Protein 3N6Z (pdb70)

Sequence (334 aa):
DDSSYTRRVPGDGAGGLFEEKGNGTDSKPYINATQIRNRSSVLKSSGGKVYFQLGADIDAGIIDDDWQSLNGSSGDDFPYEIDFDDGDSHVIKNFKCSAGDDYPSFFGVLCGDCRRNVGFVNNASSVVSSSARQGIGIITGYLGLKDKKGGNGNKTGRIVVNCYTTGEEVIGSGAAGGIAGVLANSYDGQESYIKKNCYSNNATTVSSDRAASSGGKAGGIAGRKVGVGGFIEENNCYAYGAVSATKGGVGGILGQIDKSCDIAIKKNSAAWSNLTGVDASSTVGRIVGVSASLGSSYENCYACCESIVLLKVNEKTTIITTASSDESSSATTGTTTFHGVAKSAEELGNNIIVAWNPNLWKKGTNGYPIFQWSE

Solvent-accessible surface area: 12701 Å² total

Nearest PDB structures (foldseek):
  3n6z-assembly1_A  TM=1.003E+00  e=7.803E-61  Bacteroides ovatus ATCC 8483
  7uvk-assembly1_A  TM=6.842E-01  e=1.228E-03  Gemella haemolysans
  7xyc-assembly1_A  TM=2.592E-01  e=8.276E+00  Klebsiella phage Kp7

Radius of gyration: 18.7 Å; Cα contacts (8 Å, |Δi|>4): 1294; chains: 1; bounding box: 54×46×41 Å

Secondary structure (DSSP, 8-state):
--SSS---HHHHHTSSS--SSSSS----HHHHT--TT-----EEEE-SS-B---------TT-STT----EEEEEEEEEEES-EE-SSSS-SSSSEE-EEEEEEEEEEEEEE-SSS-EESSEEEES-SS-SSGGG-EEEES-EEEEEEEESS-EESSEEEE---BTTB--EEEEEEE--EEEE--SSSEEEESSEEEE-SSS-EEEEEEE-S-EEESSEEEESSEEEEPTT--EEEEEEEE-S-EEE-STT-EEESSEEESGGGEEEEEEEEETT--EEETTEEE-----SS-SSS-B--EEE-HHHHHHHHHHH-TTTEE--TTS--EETT--

CATH classification: 2.160.20.110

Structure (mmCIF, N/CA/C/O backbone):
data_3N6Z
#
_entry.id   3N6Z
#
_cell.length_a   75.679
_cell.length_b   75.679
_cell.length_c   132.101
_cell.angle_alpha   90.000
_cell.angle_beta   90.000
_cell.angle_gamma   90.000
#
_symmetry.space_group_name_H-M   'P 43 21 2'
#
loop_
_entity.id
_entity.type
_entity.pdbx_description
1 polymer 'putative immunoglobulin A1 protease'
2 non-polymer 'SULFATE ION'
3 non-polymer GLYCEROL
4 water water
#
loop_
_atom_site.group_PDB
_atom_site.id
_atom_site.type_symbol
_atom_site.label_atom_id
_atom_site.label_alt_id
_atom_site.label_comp_id
_atom_site.label_asym_id
_atom_site.label_entity_id
_atom_site.label_seq_id
_atom_site.pdbx_PDB_ins_code
_atom_site.Cartn_x
_atom_site.Cartn_y
_atom_site.Cartn_z
_atom_site.occupancy
_atom_site.B_iso_or_equiv
_atom_site.auth_seq_id
_atom_site.auth_comp_id
_atom_site.auth_asym_id
_atom_site.auth_atom_id
_atom_site.pdbx_PDB_model_num
ATOM 1 N N . ASP A 1 11 ? 51.030 42.504 42.333 1.00 31.87 29 ASP A N 1
ATOM 2 C CA A ASP A 1 11 ? 50.282 43.723 42.756 0.60 31.62 29 ASP A CA 1
ATOM 3 C CA B ASP A 1 11 ? 50.281 43.753 42.677 0.40 31.14 29 ASP A CA 1
ATOM 4 C C . ASP A 1 11 ? 48.767 43.505 42.549 1.00 31.40 29 ASP A C 1
ATOM 5 O O . ASP A 1 11 ? 48.318 43.009 41.494 1.00 31.81 29 ASP A O 1
ATOM 14 N N . SER A 1 12 ? 47.975 43.838 43.586 1.00 29.50 30 SER A N 1
ATOM 15 C CA A SER A 1 12 ? 46.510 43.602 43.558 0.70 29.76 30 SER A CA 1
ATOM 16 C CA B SER A 1 12 ? 46.514 43.613 43.555 0.30 26.43 30 SER A CA 1
ATOM 17 C C . SER A 1 12 ? 45.809 44.433 42.488 1.00 26.56 30 SER A C 1
ATOM 18 O O . SER A 1 12 ? 46.157 45.599 42.286 1.00 28.84 30 SER A O 1
ATOM 23 N N . TYR A 1 13 ? 44.808 43.837 41.819 1.00 23.17 31 TYR A N 1
ATOM 24 C CA . TYR A 1 13 ? 43.881 44.632 40.998 1.00 21.11 31 TYR A CA 1
ATOM 25 C C . TYR A 1 13 ? 42.727 45.234 41.756 1.00 24.12 31 TYR A C 1
ATOM 26 O O . TYR A 1 13 ? 41.959 45.994 41.164 1.00 24.24 31 TYR A O 1
ATOM 35 N N . THR A 1 14 ? 42.545 44.819 43.021 1.00 26.28 32 THR A N 1
ATOM 36 C CA . THR A 1 14 ? 41.477 45.338 43.898 1.00 26.78 32 THR A CA 1
ATOM 37 C C . THR A 1 14 ? 42.080 46.331 44.929 1.00 29.32 32 THR A C 1
ATOM 38 O O . THR A 1 14 ? 43.329 46.546 44.979 1.00 27.52 32 THR A O 1
ATOM 42 N N . ARG A 1 15 ? 41.196 46.912 45.754 1.00 29.35 33 ARG A N 1
ATOM 43 C CA A ARG A 1 15 ? 41.613 47.864 46.797 0.60 29.01 33 ARG A CA 1
ATOM 44 C CA B ARG A 1 15 ? 41.601 47.866 46.803 0.40 30.44 33 ARG A CA 1
ATOM 45 C C . ARG A 1 15 ? 42.228 47.214 48.046 1.00 30.18 33 ARG A C 1
ATOM 46 O O . ARG A 1 15 ? 42.712 47.926 48.937 1.00 30.79 33 ARG A O 1
ATOM 61 N N . VAL A 1 16 ? 42.219 45.873 48.116 1.00 29.83 34 VAL A N 1
ATOM 62 C CA . VAL A 1 16 ? 42.862 45.126 49.228 1.00 30.36 34 VAL A CA 1
ATOM 63 C C . VAL A 1 16 ? 44.041 44.381 48.627 1.00 30.02 34 VAL A C 1
ATOM 64 O O . VAL A 1 16 ? 43.805 43.614 47.675 1.00 25.15 34 VAL A O 1
ATOM 68 N N . PRO A 1 17 ? 45.290 44.606 49.164 1.00 30.64 35 PRO A N 1
ATOM 69 C CA . PRO A 1 17 ? 45.602 45.455 50.361 1.00 32.16 35 PRO A CA 1
ATOM 70 C C . PRO A 1 17 ? 45.628 46.972 50.058 1.00 34.24 35 PRO A C 1
ATOM 71 O O . PRO A 1 17 ? 46.016 47.370 48.947 1.00 36.52 35 PRO A O 1
ATOM 75 N N . GLY A 1 32 ? 55.242 38.341 52.371 1.00 31.16 50 GLY A N 1
ATOM 76 C CA . GLY A 1 32 ? 54.235 38.680 53.375 1.00 26.59 50 GLY A CA 1
ATOM 77 C C . GLY A 1 32 ? 53.052 37.715 53.321 1.00 23.98 50 GLY A C 1
ATOM 78 O O . GLY A 1 32 ? 52.642 37.246 52.243 1.00 23.39 50 GLY A O 1
ATOM 79 N N . ASP A 1 33 ? 52.506 37.420 54.495 1.00 22.02 51 ASP A N 1
ATOM 80 C CA . ASP A 1 33 ? 51.444 36.408 54.621 1.00 18.57 51 ASP A CA 1
ATOM 81 C C . ASP A 1 33 ? 50.196 36.894 53.857 1.00 17.21 51 ASP A C 1
ATOM 82 O O . ASP A 1 33 ? 49.995 38.095 53.607 1.00 18.58 51 ASP A O 1
ATOM 87 N N . GLY A 1 34 ? 49.348 35.954 53.448 1.00 15.07 52 GLY A N 1
ATOM 88 C CA . GLY A 1 34 ? 48.174 36.293 52.642 1.00 14.58 52 GLY A CA 1
ATOM 89 C C . GLY A 1 34 ? 48.500 36.850 51.252 1.00 14.21 52 GLY A C 1
ATOM 90 O O . GLY A 1 34 ? 47.781 37.715 50.754 1.00 14.33 52 GLY A O 1
ATOM 91 N N . ALA A 1 35 ? 49.597 36.368 50.649 1.00 14.76 53 ALA A N 1
ATOM 92 C CA . ALA A 1 35 ? 50.073 36.863 49.355 1.00 15.11 53 ALA A CA 1
ATOM 93 C C . ALA A 1 35 ? 50.231 38.395 49.423 1.00 15.67 53 ALA A C 1
ATOM 94 O O . ALA A 1 35 ? 49.706 39.138 48.588 1.00 16.46 53 ALA A O 1
ATOM 96 N N . GLY A 1 36 ? 50.927 38.860 50.463 1.00 17.05 54 GLY A N 1
ATOM 97 C CA . GLY A 1 36 ? 51.220 40.276 50.622 1.00 18.21 54 GLY A CA 1
ATOM 98 C C . GLY A 1 36 ? 49.993 41.114 50.907 1.00 17.71 54 GLY A C 1
ATOM 99 O O . GLY A 1 36 ? 49.907 42.255 50.470 1.00 22.32 54 GLY A O 1
ATOM 100 N N . GLY A 1 37 ? 49.009 40.520 51.586 1.00 15.66 55 GLY A N 1
ATOM 101 C CA . GLY A 1 37 ? 47.819 41.242 51.978 1.00 16.29 55 GLY A CA 1
ATOM 102 C C . GLY A 1 37 ? 46.609 41.134 51.072 1.00 13.74 55 GLY A C 1
ATOM 103 O O . GLY A 1 37 ? 45.600 41.793 51.304 1.00 15.59 55 GLY A O 1
ATOM 104 N N . LEU A 1 38 ? 46.719 40.378 49.992 1.00 12.04 56 LEU A N 1
ATOM 105 C CA . LEU A 1 38 ? 45.540 40.082 49.164 1.00 11.75 56 LEU A CA 1
ATOM 106 C C . LEU A 1 38 ? 44.487 39.282 49.927 1.00 11.85 56 LEU A C 1
ATOM 107 O O . LEU A 1 38 ? 43.309 39.357 49.580 1.00 11.29 56 LEU A O 1
ATOM 112 N N . PHE A 1 39 ? 44.920 38.538 50.949 1.00 11.11 57 PHE A N 1
ATOM 113 C CA . PHE A 1 39 ? 44.054 37.721 51.812 1.00 10.77 57 PHE A CA 1
ATOM 114 C C . PHE A 1 39 ? 44.402 38.026 53.266 1.00 9.69 57 PHE A C 1
ATOM 115 O O . PHE A 1 39 ? 45.457 38.611 53.567 1.00 11.99 57 PHE A O 1
ATOM 123 N N . GLU A 1 40 ? 43.541 37.588 54.167 1.00 11.08 58 GLU A N 1
ATOM 124 C CA A GLU A 1 40 ? 43.763 37.810 55.605 0.60 11.96 58 GLU A CA 1
ATOM 125 C CA B GLU A 1 40 ? 43.760 37.815 55.589 0.40 11.36 58 GLU A CA 1
ATOM 126 C C . GLU A 1 40 ? 45.045 37.119 56.060 1.00 11.44 58 GLU A C 1
ATOM 127 O O . GLU A 1 40 ? 45.800 37.667 56.880 1.00 13.42 58 GLU A O 1
ATOM 138 N N . LYS A 1 41 ? 45.278 35.917 55.551 1.00 11.27 59 LYS A N 1
ATOM 139 C CA . LYS A 1 41 ? 46.448 35.110 55.878 1.00 10.76 59 LYS A CA 1
ATOM 140 C C . LYS A 1 41 ? 46.518 33.954 54.877 1.00 9.72 59 LYS A C 1
ATOM 141 O O . LYS A 1 41 ? 45.593 33.765 54.069 1.00 10.03 59 LYS A O 1
ATOM 147 N N . GLY A 1 42 ? 47.583 33.156 54.959 1.00 11.67 60 GLY A N 1
ATOM 148 C CA . GLY A 1 42 ? 47.766 31.960 54.147 1.00 11.18 60 GLY A CA 1
ATOM 149 C C . GLY A 1 42 ? 48.638 32.151 52.928 1.00 10.40 60 GLY A C 1
ATOM 150 O O . GLY A 1 42 ? 49.023 33.271 52.570 1.00 11.65 60 GLY A O 1
ATOM 151 N N . ASN A 1 43 ? 49.023 31.023 52.328 1.00 9.75 61 ASN A N 1
ATOM 152 C CA . ASN A 1 43 ? 49.868 30.987 51.124 1.00 9.09 61 ASN A CA 1
ATOM 153 C C . ASN A 1 43 ? 49.326 30.058 50.049 1.00 8.98 61 ASN A C 1
ATOM 154 O O . ASN A 1 43 ? 50.014 29.753 49.076 1.00 11.27 61 ASN A O 1
ATOM 159 N N . GLY A 1 44 ? 48.060 29.640 50.187 1.00 8.87 62 GLY A N 1
ATOM 160 C CA . GLY A 1 44 ? 47.420 28.791 49.193 1.00 8.71 62 GLY A CA 1
ATOM 161 C C . GLY A 1 44 ? 47.772 27.322 49.250 1.00 9.65 62 GLY A C 1
ATOM 162 O O . GLY A 1 44 ? 47.500 26.598 48.280 1.00 8.68 62 GLY A O 1
ATOM 163 N N . THR A 1 45 ? 48.293 26.861 50.380 1.00 10.80 63 THR A N 1
ATOM 164 C CA . THR A 1 45 ? 48.600 25.452 50.573 1.00 11.27 63 THR A CA 1
ATOM 165 C C . THR A 1 45 ? 47.579 24.780 51.502 1.00 10.09 63 THR A C 1
ATOM 166 O O . THR A 1 45 ? 46.792 25.451 52.171 1.00 10.11 63 THR A O 1
ATOM 170 N N . ASP A 1 46 ? 47.625 23.455 51.587 1.00 11.27 64 ASP A N 1
ATOM 171 C CA . ASP A 1 46 ? 46.705 22.709 52.430 1.00 11.59 64 ASP A CA 1
ATOM 172 C C . ASP A 1 46 ? 46.842 23.170 53.892 1.00 11.06 64 ASP A C 1
ATOM 173 O O . ASP A 1 46 ? 45.834 23.368 54.585 1.00 13.53 64 ASP A O 1
ATOM 178 N N . SER A 1 47 ? 48.066 23.381 54.360 1.00 10.95 65 SER A N 1
ATOM 179 C CA . SER A 1 47 ? 48.251 23.783 55.764 1.00 11.98 65 SER A CA 1
ATOM 180 C C . SER A 1 47 ? 47.975 25.269 55.994 1.00 10.87 65 SER A C 1
ATOM 181 O O . SER A 1 47 ? 47.713 25.659 57.135 1.00 11.90 65 SER A O 1
ATOM 184 N N . LYS A 1 48 ? 48.102 26.104 54.949 1.00 9.04 66 LYS A N 1
ATOM 185 C CA . LYS A 1 48 ? 47.894 27.560 55.056 1.00 8.61 66 LYS A CA 1
ATOM 186 C C . LYS A 1 48 ? 47.006 28.046 53.889 1.00 8.51 66 LYS A C 1
ATOM 187 O O . LYS A 1 48 ? 47.477 28.723 52.979 1.00 9.79 66 LYS A O 1
ATOM 193 N N . PRO A 1 49 ? 45.717 27.669 53.904 1.00 8.66 67 PRO A N 1
ATOM 194 C CA . PRO A 1 49 ? 44.856 28.127 52.796 1.00 9.05 67 PRO A CA 1
ATOM 195 C C . PRO A 1 49 ? 44.729 29.647 52.803 1.00 9.21 67 PRO A C 1
ATOM 196 O O . PRO A 1 49 ? 44.803 30.276 53.853 1.00 9.08 67 PRO A O 1
ATOM 200 N N . TYR A 1 50 ? 44.582 30.244 51.627 1.00 8.48 68 TYR A N 1
ATOM 201 C CA . TYR A 1 50 ? 44.265 31.663 51.562 1.00 8.21 68 TYR A CA 1
ATOM 202 C C . TYR A 1 50 ? 42.895 31.901 52.213 1.00 8.46 68 TYR A C 1
ATOM 203 O O . TYR A 1 50 ? 41.877 31.330 51.802 1.00 9.41 68 TYR A O 1
ATOM 225 N N . ILE A 1 52 ? 39.723 34.111 53.296 1.00 8.41 70 ILE A N 1
ATOM 226 C CA . ILE A 1 52 ? 38.924 35.137 52.648 1.00 7.79 70 ILE A CA 1
ATOM 227 C C . ILE A 1 52 ? 37.895 35.679 53.644 1.00 8.60 70 ILE A C 1
ATOM 228 O O . ILE A 1 52 ? 37.061 34.922 54.162 1.00 9.14 70 ILE A O 1
ATOM 241 N N . ASN A 1 54 ? 36.206 39.005 53.086 1.00 10.22 72 ASN A N 1
ATOM 242 C CA . ASN A 1 54 ? 35.298 39.964 52.460 1.00 10.33 72 ASN A CA 1
ATOM 243 C C . ASN A 1 54 ? 35.321 39.789 50.946 1.00 8.76 72 ASN A C 1
ATOM 244 O O . ASN A 1 54 ? 36.098 38.975 50.430 1.00 9.57 72 ASN A O 1
ATOM 249 N N . ALA A 1 55 ? 34.495 40.532 50.232 1.00 10.30 73 ALA A N 1
ATOM 250 C CA . ALA A 1 55 ? 34.371 40.372 48.780 1.00 10.25 73 ALA A CA 1
ATOM 251 C C . ALA A 1 55 ? 35.557 40.906 48.011 1.00 10.22 73 ALA A C 1
ATOM 252 O O . ALA A 1 55 ? 35.829 40.450 46.900 1.00 11.63 73 ALA A O 1
ATOM 254 N N . THR A 1 56 ? 36.288 41.845 48.581 1.00 10.86 74 THR A N 1
ATOM 255 C CA . THR A 1 56 ? 37.474 42.336 47.889 1.00 11.64 74 THR A CA 1
ATOM 256 C C . THR A 1 56 ? 38.513 41.205 47.852 1.00 9.88 74 THR A C 1
ATOM 257 O O . THR A 1 56 ? 39.149 40.942 46.819 1.00 11.41 74 THR A O 1
ATOM 261 N N . GLN A 1 57 ? 38.646 40.502 48.971 1.00 9.79 75 GLN A N 1
ATOM 262 C CA . GLN A 1 57 ? 39.521 39.334 49.024 1.00 9.50 75 GLN A CA 1
ATOM 263 C C . GLN A 1 57 ? 39.046 38.204 48.090 1.00 7.90 75 GLN A C 1
ATOM 264 O O . GLN A 1 57 ? 39.866 37.528 47.459 1.00 8.79 75 GLN A O 1
ATOM 270 N N . ILE A 1 58 ? 37.749 37.953 48.017 1.00 8.72 76 ILE A N 1
ATOM 271 C CA . ILE A 1 58 ? 37.283 36.923 47.120 1.00 8.44 76 ILE A CA 1
ATOM 272 C C . ILE A 1 58 ? 37.614 37.264 45.658 1.00 8.93 76 ILE A C 1
ATOM 273 O O . ILE A 1 58 ? 37.905 36.362 44.848 1.00 9.30 76 ILE A O 1
ATOM 278 N N . ARG A 1 59 ? 37.644 38.549 45.335 1.00 9.52 77 ARG A N 1
ATOM 279 C CA . ARG A 1 59 ? 38.044 39.008 44.005 1.00 10.00 77 ARG A CA 1
ATOM 280 C C . ARG A 1 59 ? 39.550 38.889 43.753 1.00 9.39 77 ARG A C 1
ATOM 281 O O . ARG A 1 59 ? 39.972 39.000 42.620 1.00 13.70 77 ARG A O 1
ATOM 289 N N . ASN A 1 60 ? 40.341 38.610 44.771 1.00 8.79 78 ASN A N 1
ATOM 290 C CA . ASN A 1 60 ? 41.778 38.362 44.611 1.00 9.68 78 ASN A CA 1
ATOM 291 C C . ASN A 1 60 ? 42.114 36.906 44.297 1.00 7.75 78 ASN A C 1
ATOM 292 O O . ASN A 1 60 ? 43.260 36.598 43.974 1.00 8.97 78 ASN A O 1
ATOM 305 N N . ARG A 1 62 ? 41.530 35.086 41.717 1.00 8.32 80 ARG A N 1
ATOM 306 C CA . ARG A 1 62 ? 42.045 34.893 40.356 1.00 9.84 80 ARG A CA 1
ATOM 307 C C . ARG A 1 62 ? 43.523 35.238 40.230 1.00 9.36 80 ARG A C 1
ATOM 308 O O . ARG A 1 62 ? 44.250 34.657 39.407 1.00 12.36 80 ARG A O 1
ATOM 316 N N . SER A 1 63 ? 44.001 36.149 41.076 1.00 8.80 81 SER A N 1
ATOM 317 C CA A SER A 1 63 ? 45.379 36.658 41.005 0.70 7.82 81 SER A CA 1
ATOM 318 C CA B SER A 1 63 ? 45.384 36.638 40.974 0.30 10.18 81 SER A CA 1
ATOM 319 C C . SER A 1 63 ? 46.401 35.665 41.557 1.00 9.53 81 SER A C 1
ATOM 320 O O . SER A 1 63 ? 47.575 35.828 41.328 1.00 11.39 81 SER A O 1
ATOM 325 N N . VAL A 1 64 ? 45.941 34.672 42.328 1.00 8.01 82 VAL A N 1
ATOM 326 C CA . VAL A 1 64 ? 46.866 33.751 43.018 1.00 8.07 82 VAL A CA 1
ATOM 327 C C . VAL A 1 64 ? 46.715 32.289 42.584 1.00 7.73 82 VAL A C 1
ATOM 328 O O . VAL A 1 64 ? 47.367 31.384 43.124 1.00 8.46 82 VAL A O 1
ATOM 332 N N . LEU A 1 65 ? 45.890 32.038 41.564 1.00 8.10 83 LEU A N 1
ATOM 333 C CA . LEU A 1 65 ? 45.801 30.714 40.933 1.00 8.04 83 LEU A CA 1
ATOM 334 C C . LEU A 1 65 ? 47.154 30.347 40.284 1.00 7.97 83 LEU A C 1
ATOM 335 O O . LEU A 1 65 ? 47.914 31.238 39.862 1.00 8.64 83 LEU A O 1
ATOM 340 N N . LYS A 1 66 ? 47.458 29.065 40.222 1.00 8.32 84 LYS A N 1
ATOM 341 C CA . LYS A 1 66 ? 48.735 28.558 39.686 1.00 9.69 84 LYS A CA 1
ATOM 342 C C . LYS A 1 66 ? 48.465 27.418 38.713 1.00 9.44 84 LYS A C 1
ATOM 343 O O . LYS A 1 66 ? 47.793 26.435 39.036 1.00 9.64 84 LYS A O 1
ATOM 349 N N A SER A 1 67 ? 48.966 27.565 37.492 0.70 9.12 85 SER A N 1
ATOM 350 N N B SER A 1 67 ? 48.999 27.560 37.501 0.30 10.03 85 SER A N 1
ATOM 351 C CA A SER A 1 67 ? 48.785 26.563 36.447 0.70 9.59 85 SER A CA 1
ATOM 352 C CA B SER A 1 67 ? 48.792 26.589 36.433 0.30 10.99 85 SER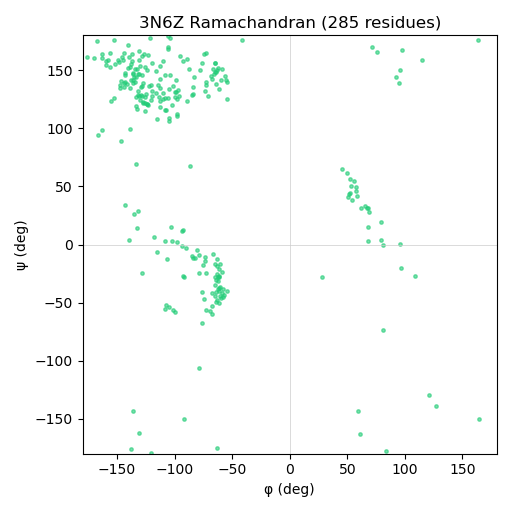 A CA 1
ATOM 353 C C A SER A 1 67 ? 49.453 25.210 36.765 0.70 11.60 85 SER A C 1
ATOM 354 C C B SER A 1 67 ? 49.341 25.214 36.807 0.30 11.80 85 SER A C 1
ATOM 355 O O A SER A 1 67 ? 49.023 24.169 36.286 0.70 15.10 85 SER A O 1
ATOM 356 O O B SER A 1 67 ? 50.404 25.121 37.389 0.30 10.21 85 SER A O 1
ATOM 361 N N A GLY A 1 68 ? 50.496 25.251 37.574 0.70 12.27 86 GLY A N 1
ATOM 362 N N B GLY A 1 68 ? 48.589 24.162 36.493 0.30 13.54 86 GLY A N 1
ATOM 363 C CA A GLY A 1 68 ? 51.268 24.052 37.942 0.70 13.72 86 GLY A CA 1
ATOM 364 C CA B GLY A 1 68 ? 48.990 22.796 36.838 0.30 13.13 86 GLY A CA 1
ATOM 365 C C A GLY A 1 68 ? 50.851 23.265 39.178 0.70 14.55 86 GLY A C 1
ATOM 366 C C B GLY A 1 68 ? 48.563 22.395 38.231 0.30 14.34 86 GLY A C 1
ATOM 367 O O A GLY A 1 68 ? 51.334 22.141 39.377 0.70 16.84 86 GLY A O 1
ATOM 368 O O B GLY A 1 68 ? 48.007 21.342 38.449 0.30 12.15 86 GLY A O 1
ATOM 385 N N . LYS A 1 70 ? 47.465 22.834 42.486 1.00 11.95 88 LYS A N 1
ATOM 386 C CA . LYS A 1 70 ? 46.227 23.179 43.157 1.00 9.88 88 LYS A CA 1
ATOM 387 C C . LYS A 1 70 ? 46.466 24.225 44.213 1.00 9.46 88 LYS A C 1
ATOM 388 O O . LYS A 1 70 ? 47.446 24.139 44.946 1.00 12.33 88 LYS A O 1
ATOM 394 N N . VAL A 1 71 ? 45.591 25.224 44.253 1.00 7.87 89 VAL A N 1
ATOM 395 C CA . VAL A 1 71 ? 45.667 26.300 45.230 1.00 8.47 89 VAL A CA 1
ATOM 396 C C . VAL A 1 71 ? 44.438 26.209 46.154 1.00 7.17 89 VAL A C 1
ATOM 397 O O . VAL A 1 71 ? 43.313 25.929 45.717 1.00 8.55 89 VAL A O 1
ATOM 401 N N . TYR A 1 72 ? 44.689 26.403 47.446 1.00 7.62 90 TYR A N 1
ATOM 402 C CA . TYR A 1 72 ? 43.737 26.193 48.538 1.00 7.03 90 TYR A CA 1
ATOM 403 C C . TYR A 1 72 ? 43.229 27.538 49.068 1.00 7.79 90 TYR A C 1
ATOM 404 O O . TYR A 1 72 ? 44.029 28.439 49.387 1.00 7.72 90 TYR A O 1
ATOM 413 N N . PHE A 1 73 ? 41.919 27.605 49.237 1.00 7.79 91 PHE A N 1
ATOM 414 C CA . PHE A 1 73 ? 41.203 28.768 49.728 1.00 7.41 91 PHE A CA 1
ATOM 415 C C . PHE A 1 73 ? 40.219 28.330 50.802 1.00 7.47 91 PHE A C 1
ATOM 416 O O . PHE A 1 73 ? 39.616 27.241 50.726 1.00 8.37 91 PHE A O 1
ATOM 424 N N . GLN A 1 74 ? 39.949 29.239 51.733 1.00 8.25 92 GLN A N 1
ATOM 425 C CA . GLN A 1 74 ? 38.959 29.014 52.790 1.00 7.31 92 GLN A CA 1
ATOM 426 C C . GLN A 1 74 ? 38.233 30.317 53.108 1.00 7.82 92 GLN A C 1
ATOM 427 O O . GLN A 1 74 ? 38.859 31.373 53.152 1.00 8.64 92 GLN A O 1
ATOM 433 N N . LEU A 1 75 ? 36.929 30.229 53.320 1.00 8.31 93 LEU A N 1
ATOM 434 C CA . LEU A 1 75 ? 36.192 31.385 53.846 1.00 8.04 93 LEU A CA 1
ATOM 435 C C . LEU A 1 75 ? 36.304 31.430 55.356 1.00 8.77 93 LEU A C 1
ATOM 436 O O . LEU A 1 75 ? 36.106 30.398 56.020 1.00 9.89 93 LEU A O 1
ATOM 441 N N . GLY A 1 76 ? 36.550 32.621 55.879 1.00 8.61 94 GLY A N 1
ATOM 442 C CA . GLY A 1 76 ? 36.557 32.875 57.337 1.00 9.54 94 GLY A CA 1
ATOM 443 C C . GLY A 1 76 ? 35.373 33.690 57.814 1.00 10.61 94 GLY A C 1
ATOM 444 O O . GLY A 1 76 ? 35.281 33.996 59.011 1.00 12.63 94 GLY A O 1
ATOM 445 N N . ALA A 1 77 ? 34.468 34.012 56.900 1.00 9.81 95 ALA A N 1
ATOM 446 C CA . ALA A 1 77 ? 33.254 34.803 57.155 1.00 9.28 95 ALA A CA 1
ATOM 447 C C . ALA A 1 77 ? 32.303 34.579 55.988 1.00 9.36 95 ALA A C 1
ATOM 448 O O . ALA A 1 77 ? 32.716 34.163 54.901 1.00 9.73 95 ALA A O 1
ATOM 450 N N . ASP A 1 78 ? 31.034 34.936 56.179 1.00 9.84 96 ASP A N 1
ATOM 451 C CA . ASP A 1 78 ? 30.117 35.063 55.051 1.00 9.24 96 ASP A CA 1
ATOM 452 C C . ASP A 1 78 ? 30.625 36.209 54.171 1.00 9.15 96 ASP A C 1
ATOM 453 O O . ASP A 1 78 ? 31.212 37.165 54.664 1.00 11.05 96 ASP A O 1
ATOM 458 N N . ILE A 1 79 ? 30.389 36.085 52.872 1.00 9.12 97 ILE A N 1
ATOM 459 C CA . ILE A 1 79 ? 30.872 37.033 51.882 1.00 8.57 97 ILE A CA 1
ATOM 460 C C . ILE A 1 79 ? 29.680 37.563 51.104 1.00 8.96 97 ILE A C 1
ATOM 461 O O . ILE A 1 79 ? 28.962 36.792 50.474 1.00 12.76 97 ILE A O 1
ATOM 466 N N . ASP A 1 80 ? 29.459 38.853 51.137 1.00 9.42 98 ASP A N 1
ATOM 467 C CA . ASP A 1 80 ? 28.362 39.452 50.362 1.00 8.31 98 ASP A CA 1
ATOM 468 C C . ASP A 1 80 ? 28.990 40.168 49.173 1.00 8.54 98 ASP A C 1
ATOM 469 O O . ASP A 1 80 ? 29.716 41.157 49.341 1.00 9.52 98 ASP A O 1
ATOM 482 N N . ALA A 1 82 ? 27.448 41.809 46.773 1.00 8.92 100 ALA A N 1
ATOM 483 C CA . ALA A 1 82 ? 26.642 42.898 46.217 1.00 10.17 100 ALA A CA 1
ATOM 484 C C . ALA A 1 82 ? 27.541 43.983 45.660 1.00 11.25 100 ALA A C 1
ATOM 485 O O . ALA A 1 82 ? 28.551 44.336 46.269 1.00 10.42 100 ALA A O 1
ATOM 487 N N . GLY A 1 83 ? 27.155 44.519 44.502 1.00 11.79 101 GLY A N 1
ATOM 488 C CA . GLY A 1 83 ? 27.909 45.583 43.885 1.00 12.55 101 GLY A CA 1
ATOM 489 C C . GLY A 1 83 ? 29.120 45.172 43.097 1.00 13.69 101 GLY A C 1
ATOM 490 O O . GLY A 1 83 ? 29.805 46.038 42.517 1.00 16.58 101 GLY A O 1
ATOM 491 N N . ILE A 1 84 ? 29.397 43.866 43.041 1.00 12.37 102 ILE A N 1
ATOM 492 C CA A ILE A 1 84 ? 30.548 43.325 42.289 0.70 12.51 102 ILE A CA 1
ATOM 493 C CA B ILE A 1 84 ? 30.543 43.356 42.288 0.30 12.83 102 ILE A CA 1
ATOM 494 C C . ILE A 1 84 ? 30.086 42.966 40.887 1.00 12.58 102 ILE A C 1
ATOM 495 O O . ILE A 1 84 ? 29.261 42.058 40.718 1.00 12.82 102 ILE A O 1
ATOM 504 N N . ASP A 1 85 ? 30.637 43.677 39.899 1.00 12.97 103 ASP A N 1
ATOM 505 C CA A ASP A 1 85 ? 30.302 43.548 38.485 0.60 13.89 103 ASP A CA 1
ATOM 506 C CA B ASP A 1 85 ? 30.257 43.464 38.504 0.40 14.52 103 ASP A CA 1
ATOM 507 C C . ASP A 1 85 ? 31.380 42.866 37.646 1.00 12.81 103 ASP A C 1
ATOM 508 O O . ASP A 1 85 ? 31.165 42.584 36.469 1.00 15.26 103 ASP A O 1
ATOM 517 N N . ASP A 1 86 ? 32.555 42.640 38.227 1.00 11.73 104 ASP A N 1
ATOM 518 C CA . ASP A 1 86 ? 33.719 42.224 37.417 1.00 11.76 104 ASP A CA 1
ATOM 519 C C . ASP A 1 86 ? 34.076 40.750 37.497 1.00 12.00 104 ASP A C 1
ATOM 520 O O . ASP A 1 86 ? 35.185 40.358 37.083 1.00 12.89 104 ASP A O 1
ATOM 525 N N . TRP A 1 87 ? 33.177 39.903 38.010 1.00 11.43 105 TRP A N 1
ATOM 526 C CA . TRP A 1 87 ? 33.530 38.487 38.093 1.00 9.70 105 TRP A CA 1
ATOM 527 C C . TRP A 1 87 ? 33.488 37.842 36.720 1.00 8.92 105 TRP A C 1
ATOM 528 O O . TRP A 1 87 ? 32.488 37.937 36.023 1.00 10.75 105 TRP A O 1
ATOM 539 N N . GLN A 1 88 ? 34.547 37.110 36.404 1.00 8.87 106 GLN A N 1
ATOM 540 C CA . GLN A 1 88 ? 34.476 36.069 35.396 1.00 8.26 106 GLN A CA 1
ATOM 541 C C . GLN A 1 88 ? 34.986 34.800 36.090 1.00 8.27 106 GLN A C 1
ATOM 542 O O . GLN A 1 88 ? 35.746 34.849 37.054 1.00 9.22 106 GLN A O 1
ATOM 548 N N . SER A 1 89 ? 34.520 33.657 35.619 1.00 7.96 107 SER A N 1
ATOM 549 C CA . SER A 1 89 ? 34.781 32.413 36.310 1.00 8.10 107 SER A CA 1
ATOM 550 C C . SER A 1 89 ? 36.269 32.147 36.515 1.00 9.15 107 SER A C 1
ATOM 551 O O . SER A 1 89 ? 37.102 32.507 35.668 1.00 10.67 107 SER A O 1
ATOM 554 N N . LEU A 1 90 ? 36.611 31.541 37.643 1.00 8.15 108 LEU A N 1
ATOM 555 C CA . LEU A 1 90 ? 38.022 31.397 38.013 1.00 8.37 108 LEU A CA 1
ATOM 556 C C . LEU A 1 90 ? 38.832 30.577 37.030 1.00 9.07 108 LEU A C 1
ATOM 557 O O . LEU A 1 90 ? 39.980 30.924 36.749 1.00 9.76 108 LEU A O 1
ATOM 562 N N . ASN A 1 91 ? 38.224 29.495 36.535 1.00 7.98 109 ASN A N 1
ATOM 563 C CA . ASN A 1 91 ? 38.963 28.546 35.692 1.00 7.84 109 ASN A CA 1
ATOM 564 C C . ASN A 1 91 ? 38.219 28.193 34.413 1.00 7.39 109 ASN A C 1
ATOM 565 O O . ASN A 1 91 ? 38.404 27.116 33.863 1.00 8.95 109 ASN A O 1
ATOM 570 N N . GLY A 1 92 ? 37.397 29.127 33.928 1.00 9.27 110 GLY A N 1
ATOM 571 C CA . GLY A 1 92 ? 36.622 28.853 32.715 1.00 10.11 110 GLY A CA 1
ATOM 572 C C . GLY A 1 92 ? 37.273 29.075 31.387 1.00 12.04 110 GLY A C 1
ATOM 573 O O . GLY A 1 92 ? 36.726 28.656 30.372 1.00 15.09 110 GLY A O 1
ATOM 574 N N . SER A 1 93 ? 38.426 29.717 31.369 1.00 11.85 111 SER A N 1
ATOM 575 C CA A SER A 1 93 ? 39.080 30.037 30.097 0.70 14.75 111 SER A CA 1
ATOM 576 C CA B SER A 1 93 ? 39.047 30.001 30.070 0.30 13.24 111 SER A CA 1
ATOM 577 C C . SER A 1 93 ? 40.336 29.201 29.820 1.00 11.46 111 SER A C 1
ATOM 578 O O . SER A 1 93 ? 40.775 28.382 30.655 1.00 10.41 111 SER A O 1
ATOM 583 N N . GLY A 1 94 ? 40.909 29.391 28.635 1.00 11.36 112 GLY A N 1
ATOM 584 C CA . GLY A 1 94 ? 42.104 28.676 28.259 1.00 10.45 112 GLY A CA 1
ATOM 585 C C . GLY A 1 94 ? 41.854 27.183 28.282 1.00 9.84 112 GLY A C 1
ATOM 586 O O . GLY A 1 94 ? 40.754 26.715 27.968 1.00 11.52 112 GLY A O 1
ATOM 587 N N . ASP A 1 95 ? 42.873 26.444 28.706 1.00 8.92 113 ASP A N 1
ATOM 588 C CA A ASP A 1 95 ? 42.846 24.993 28.867 0.60 8.50 113 ASP A CA 1
ATOM 589 C CA B ASP A 1 95 ? 42.717 24.994 28.838 0.40 9.76 113 ASP A CA 1
ATOM 590 C C . ASP A 1 95 ? 42.459 24.609 30.295 1.00 8.95 113 ASP A C 1
ATOM 591 O O . ASP A 1 95 ? 42.783 23.514 30.745 1.00 10.59 113 ASP A O 1
ATOM 600 N N . PHE A 1 96 ? 41.824 25.540 31.013 1.00 8.83 114 PHE A N 1
ATOM 601 C CA . PHE A 1 96 ? 41.293 25.249 32.351 1.00 8.37 114 PHE A CA 1
ATOM 602 C C . PHE A 1 96 ? 42.419 24.746 33.288 1.00 8.28 114 PHE A C 1
ATOM 603 O O . PHE A 1 96 ? 42.230 23.757 34.013 1.00 9.44 114 PHE A O 1
ATOM 611 N N . PRO A 1 97 ? 43.554 25.460 33.341 1.00 7.77 115 PRO A N 1
ATOM 612 C CA . PRO A 1 97 ? 44.735 24.895 34.010 1.00 7.58 115 PRO A CA 1
ATOM 613 C C . PRO A 1 97 ? 44.761 24.958 35.545 1.00 7.65 115 PRO A C 1
ATOM 614 O O . PRO A 1 97 ? 45.654 24.375 36.141 1.00 10.27 115 PRO A O 1
ATOM 618 N N . TYR A 1 98 ? 43.820 25.669 36.165 1.00 7.45 116 TYR A N 1
ATOM 619 C CA . TYR A 1 98 ? 43.891 25.974 37.594 1.00 7.28 116 TYR A CA 1
ATOM 620 C C . TYR A 1 98 ? 43.059 25.017 38.427 1.00 8.10 116 TYR A C 1
ATOM 621 O O . TYR A 1 98 ? 41.828 25.124 38.430 1.00 13.10 116 TYR A O 1
ATOM 630 N N . GLU A 1 99 ? 43.729 24.158 39.201 1.00 7.80 117 GLU A N 1
ATOM 631 C CA . GLU A 1 99 ? 43.080 23.297 40.165 1.00 7.81 117 GLU A CA 1
ATOM 632 C C . GLU A 1 99 ? 42.845 24.082 41.459 1.00 7.42 117 GLU A C 1
ATOM 633 O O . GLU A 1 99 ? 43.684 24.904 41.866 1.00 7.90 117 GLU A O 1
ATOM 639 N N . ILE A 1 100 ? 41.721 23.798 42.110 1.00 7.31 118 ILE A N 1
ATOM 640 C CA . ILE A 1 100 ? 41.279 24.569 43.273 1.00 7.48 118 ILE A CA 1
ATOM 641 C C . ILE A 1 100 ? 40.715 23.668 44.353 1.00 7.22 118 ILE A C 1
ATOM 642 O O . ILE A 1 100 ? 39.978 22.717 44.077 1.00 8.65 118 ILE A O 1
ATOM 647 N N . ASP A 1 101 ? 41.122 23.933 45.587 1.00 7.56 119 ASP A N 1
ATOM 648 C CA . ASP A 1 101 ? 40.499 23.382 46.791 1.00 8.04 119 ASP A CA 1
ATOM 649 C C . ASP A 1 101 ? 39.855 24.555 47.513 1.00 7.58 119 ASP A C 1
ATOM 650 O O . ASP A 1 101 ? 40.535 25.468 47.922 1.00 8.26 119 ASP A O 1
ATOM 655 N N . PHE A 1 102 ? 38.536 24.499 47.667 1.00 7.53 120 PHE A N 1
ATOM 656 C CA . PHE A 1 102 ? 37.768 25.570 48.278 1.00 7.32 120 PHE A CA 1
ATOM 657 C C . PHE A 1 102 ? 36.930 25.012 49.427 1.00 7.79 120 PHE A C 1
ATOM 658 O O . PHE A 1 102 ? 36.128 24.099 49.230 1.00 8.44 120 PHE A O 1
ATOM 666 N N . ASP A 1 103 ? 37.139 25.558 50.617 1.00 7.26 121 ASP A N 1
ATOM 667 C CA A ASP A 1 103 ? 36.360 25.194 51.796 0.60 8.25 121 ASP A CA 1
ATOM 668 C CA B ASP A 1 103 ? 36.355 25.191 51.794 0.40 8.25 121 ASP A CA 1
ATOM 669 C C . ASP A 1 103 ? 35.643 26.438 52.303 1.00 7.60 121 ASP A C 1
ATOM 670 O O . ASP A 1 103 ? 36.274 27.369 52.785 1.00 8.42 121 ASP A O 1
ATOM 679 N N . GLY A 1 104 ? 34.327 26.449 52.207 1.00 7.64 122 GLY A N 1
ATOM 680 C CA . GLY A 1 104 ? 33.552 27.562 52.712 1.00 7.57 122 GLY A CA 1
ATOM 681 C C . GLY A 1 104 ? 33.463 27.598 54.230 1.00 8.16 122 GLY A C 1
ATOM 682 O O . GLY A 1 104 ? 32.979 28.569 54.783 1.00 9.33 122 GLY A O 1
ATOM 683 N N . ASP A 1 105 ? 33.837 26.495 54.881 1.00 8.69 123 ASP A N 1
ATOM 684 C CA . ASP A 1 105 ? 33.767 26.382 56.345 1.00 8.04 123 ASP A CA 1
ATOM 685 C C . ASP A 1 105 ? 32.382 26.778 56.876 1.00 8.99 123 ASP A C 1
ATOM 686 O O . ASP A 1 105 ? 32.276 27.437 57.918 1.00 10.38 123 ASP A O 1
ATOM 691 N N . SER A 1 106 ? 31.342 26.355 56.157 1.00 8.67 124 SER A N 1
ATOM 692 C CA . SER A 1 106 ? 29.945 26.547 56.560 1.00 9.33 124 SER A CA 1
ATOM 693 C C . SER A 1 106 ? 29.499 28.010 56.560 1.00 9.10 124 SER A C 1
ATOM 694 O O . SER A 1 106 ? 28.626 28.415 57.330 1.00 11.50 124 SER A O 1
ATOM 697 N N . HIS A 1 107 ? 30.086 28.785 55.665 1.00 9.42 125 HIS A N 1
ATOM 698 C CA . HIS A 1 107 ? 29.684 30.150 55.396 1.00 8.78 125 HIS A CA 1
ATOM 699 C C . HIS A 1 107 ? 28.944 30.243 54.066 1.00 9.02 125 HIS A C 1
ATOM 700 O O . HIS A 1 107 ? 28.958 29.315 53.240 1.00 9.15 125 HIS A O 1
ATOM 707 N N . VAL A 1 108 ? 28.326 31.401 53.861 1.00 8.97 126 VAL A N 1
ATOM 708 C CA . VAL A 1 108 ? 27.604 31.670 52.616 1.00 9.08 126 VAL A CA 1
ATOM 709 C C . VAL A 1 108 ? 28.245 32.815 51.841 1.00 8.01 126 VAL A C 1
ATOM 710 O O . VAL A 1 108 ? 28.834 33.739 52.415 1.00 10.42 126 VAL A O 1
ATOM 714 N N . ILE A 1 109 ? 28.113 32.726 50.527 1.00 7.78 127 ILE A N 1
ATOM 715 C CA . ILE A 1 109 ? 28.447 33.765 49.570 1.00 7.82 127 ILE A CA 1
ATOM 716 C C . ILE A 1 109 ? 27.114 34.295 49.041 1.00 7.06 127 ILE A C 1
ATOM 717 O O . ILE A 1 109 ? 26.327 33.548 48.411 1.00 8.31 127 ILE A O 1
ATOM 722 N N . LYS A 1 110 ? 26.821 35.548 49.305 1.00 7.90 128 LYS A N 1
ATOM 723 C CA . LYS A 1 110 ? 25.534 36.171 48.964 1.00 8.76 128 LYS A CA 1
ATOM 724 C C . LYS A 1 110 ? 25.659 37.074 47.753 1.00 8.20 128 LYS A C 1
ATOM 725 O O . LYS A 1 110 ? 26.669 37.761 47.556 1.00 8.66 128 LYS A O 1
ATOM 731 N N . ASN A 1 111 ? 24.591 37.123 46.952 1.00 9.16 129 ASN A N 1
ATOM 732 C CA . ASN A 1 111 ? 24.452 38.124 45.880 1.00 8.51 129 ASN A CA 1
ATOM 733 C C . ASN A 1 111 ? 25.548 38.023 44.812 1.00 8.78 129 ASN A C 1
ATOM 734 O O . ASN A 1 111 ? 25.972 39.024 44.236 1.00 9.83 129 ASN A O 1
ATOM 739 N N . PHE A 1 112 ? 26.030 36.809 44.581 1.00 8.37 130 PHE A N 1
ATOM 740 C CA . PHE A 1 112 ? 26.984 36.541 43.512 1.00 7.38 130 PHE A CA 1
ATOM 741 C C . PHE A 1 112 ? 26.310 36.642 42.153 1.00 7.90 130 PHE A C 1
ATOM 742 O O . PHE A 1 112 ? 25.265 36.046 41.945 1.00 10.82 130 PHE A O 1
ATOM 750 N N . LYS A 1 113 ? 26.886 37.433 41.256 1.00 8.42 131 LYS A N 1
ATOM 751 C CA . LYS A 1 113 ? 26.394 37.586 39.889 1.00 9.53 131 LYS A CA 1
ATOM 752 C C . LYS A 1 113 ? 27.505 37.336 38.896 1.00 8.61 131 LYS A C 1
ATOM 753 O O . LYS A 1 113 ? 28.626 37.812 39.075 1.00 9.81 131 LYS A O 1
ATOM 757 N N . CYS A 1 114 ? 27.189 36.633 37.811 1.00 8.48 132 CYS A N 1
ATOM 758 C CA . CYS A 1 114 ? 28.121 36.482 36.699 1.00 8.02 132 CYS A CA 1
ATOM 759 C C . CYS A 1 114 ? 27.344 36.196 35.417 1.00 9.44 132 CYS A C 1
ATOM 760 O O . CYS A 1 114 ? 26.605 35.205 35.352 1.00 9.95 132 CYS A O 1
ATOM 763 N N . SER A 1 115 ? 27.546 37.036 34.407 1.00 9.50 133 SER A N 1
ATOM 764 C CA . SER A 1 115 ? 26.918 36.882 33.097 1.00 10.75 133 SER A CA 1
ATOM 765 C C . SER A 1 115 ? 27.857 37.285 31.983 1.00 12.60 133 SER A C 1
ATOM 766 O O . SER A 1 115 ? 27.399 37.815 30.946 1.00 17.88 133 SER A O 1
ATOM 769 N N . ALA A 1 116 ? 29.147 37.034 32.165 1.00 10.16 134 ALA A N 1
ATOM 770 C CA . ALA A 1 116 ? 30.158 37.395 31.182 1.00 11.01 134 ALA A CA 1
ATOM 771 C C . ALA A 1 116 ? 31.328 36.434 31.281 1.00 10.56 134 ALA A C 1
ATOM 772 O O . ALA A 1 116 ? 31.572 35.870 32.320 1.00 10.43 134 ALA A O 1
ATOM 774 N N . GLY A 1 117 ? 32.059 36.302 30.186 1.00 11.30 135 GLY A N 1
ATOM 775 C CA . GLY A 1 117 ? 33.239 35.430 30.118 1.00 11.65 135 GLY A CA 1
ATOM 776 C C . GLY A 1 117 ? 32.872 33.999 29.840 1.00 11.41 135 GLY A C 1
ATOM 777 O O . GLY A 1 117 ? 31.714 33.661 29.626 1.00 12.31 135 GLY A O 1
ATOM 778 N N . ASP A 1 118 ? 33.888 33.149 29.815 1.00 10.17 136 ASP A N 1
ATOM 779 C CA A ASP A 1 118 ? 33.675 31.733 29.585 0.50 11.80 136 ASP A CA 1
ATOM 780 C CA B ASP A 1 118 ? 33.673 31.729 29.589 0.50 11.30 136 ASP A CA 1
ATOM 781 C C . ASP A 1 118 ? 33.076 31.073 30.820 1.00 9.15 136 ASP A C 1
ATOM 782 O O . ASP A 1 118 ? 33.548 31.293 31.933 1.00 9.71 136 ASP A O 1
ATOM 791 N N . TYR A 1 119 ? 32.075 30.234 30.605 1.00 9.57 137 TYR A N 1
ATOM 792 C CA . TYR A 1 119 ? 31.395 29.477 31.660 1.00 8.86 137 TYR A CA 1
ATOM 793 C C . TYR A 1 119 ? 31.047 30.324 32.877 1.00 8.07 137 TYR A C 1
ATOM 794 O O . TYR A 1 119 ? 31.517 30.071 33.990 1.00 8.79 137 TYR A O 1
ATOM 803 N N . PRO A 1 120 ? 30.157 31.311 32.684 1.00 8.24 138 PRO A N 1
ATOM 804 C CA . PRO A 1 120 ? 29.733 32.130 33.821 1.00 8.08 138 PRO A CA 1
ATOM 805 C C . PRO A 1 120 ? 29.199 31.269 34.975 1.00 7.71 138 PRO A C 1
ATOM 806 O O . PRO A 1 120 ? 28.282 30.473 34.786 1.00 10.04 138 PRO A O 1
ATOM 810 N N . SER A 1 121 ? 29.782 31.467 36.148 1.00 7.26 139 SER A N 1
ATOM 811 C CA . SER A 1 121 ? 29.680 30.638 37.315 1.00 6.97 139 SER A CA 1
ATOM 812 C C . SER A 1 121 ? 30.818 31.039 38.251 1.00 6.53 139 SER A C 1
ATOM 813 O O . SER A 1 121 ? 31.685 31.847 37.893 1.00 7.65 139 SER A O 1
ATOM 816 N N . PHE A 1 122 ? 30.866 30.440 39.452 1.00 6.85 140 PHE A N 1
ATOM 817 C CA . PHE A 1 122 ? 31.925 30.782 40.367 1.00 6.36 140 PHE A CA 1
ATOM 818 C C . PHE A 1 122 ? 33.275 30.248 39.841 1.00 7.38 140 PHE A C 1
ATOM 819 O O . PHE A 1 122 ? 34.208 31.030 39.633 1.00 7.21 140 PHE A O 1
ATOM 827 N N . PHE A 1 123 ? 33.367 28.939 39.602 1.00 7.28 141 PHE A N 1
ATOM 828 C CA . PHE A 1 123 ? 34.628 28.277 39.248 1.00 6.34 141 PHE A CA 1
ATOM 829 C C . PHE A 1 123 ? 34.871 28.157 37.744 1.00 7.55 141 PHE A C 1
ATOM 830 O O . PHE A 1 123 ? 36.038 28.001 37.330 1.00 8.54 141 PHE A O 1
ATOM 838 N N . GLY A 1 124 ? 33.799 28.108 36.928 1.00 7.21 142 GLY A N 1
ATOM 839 C CA . GLY A 1 124 ? 33.950 27.868 35.492 1.00 6.33 142 GLY A CA 1
ATOM 840 C C . GLY A 1 124 ? 34.121 26.396 35.172 1.00 6.50 142 GLY A C 1
ATOM 841 O O . GLY A 1 124 ? 33.170 25.742 34.698 1.00 7.18 142 GLY A O 1
ATOM 842 N N . VAL A 1 125 ? 35.297 25.886 35.493 1.00 6.99 143 VAL A N 1
ATOM 843 C CA . VAL A 1 125 ? 35.620 24.462 35.437 1.00 6.98 143 VAL A CA 1
ATOM 844 C C . VAL A 1 125 ? 36.306 24.132 36.763 1.00 6.31 143 VAL A C 1
ATOM 845 O O . VAL A 1 125 ? 37.366 24.694 37.038 1.00 8.08 143 VAL A O 1
ATOM 849 N N . LEU A 1 126 ? 35.687 23.261 37.565 1.00 7.46 144 LEU A N 1
ATOM 850 C CA . LEU A 1 126 ? 36.237 22.893 38.867 1.00 6.55 144 LEU A CA 1
ATOM 851 C C . LEU A 1 126 ? 36.997 21.561 38.775 1.00 7.29 144 LEU A C 1
ATOM 852 O O . LEU A 1 126 ? 36.376 20.506 38.555 1.00 7.94 144 LEU A O 1
ATOM 857 N N . CYS A 1 127 ? 38.313 21.659 38.949 1.00 8.03 145 CYS A N 1
ATOM 858 C CA . CYS A 1 127 ? 39.210 20.532 39.050 1.00 7.16 145 CYS A CA 1
ATOM 859 C C . CYS A 1 127 ? 39.760 20.591 40.464 1.00 6.54 145 CYS A C 1
ATOM 860 O O . CYS A 1 127 ? 40.493 21.504 40.799 1.00 8.77 145 CYS A O 1
ATOM 863 N N . GLY A 1 128 ? 39.317 19.658 41.299 1.00 7.61 146 GLY A N 1
ATOM 864 C CA . GLY A 1 128 ? 39.532 19.715 42.750 1.00 8.30 146 GLY A CA 1
ATOM 865 C C . GLY A 1 128 ? 38.246 19.567 43.509 1.00 8.47 146 GLY A C 1
ATOM 866 O O . GLY A 1 128 ? 37.403 18.735 43.159 1.00 8.52 146 GLY A O 1
ATOM 867 N N . ASP A 1 129 ? 38.107 20.363 44.563 1.00 7.72 147 ASP A N 1
ATOM 868 C CA . ASP A 1 129 ? 37.024 20.185 45.525 1.00 7.84 147 ASP A CA 1
ATOM 869 C C . ASP A 1 129 ? 36.431 21.532 45.931 1.00 8.40 147 ASP A C 1
ATOM 870 O O . ASP A 1 129 ? 37.177 22.504 46.163 1.00 8.35 147 ASP A O 1
ATOM 875 N N . CYS A 1 130 ? 35.118 21.567 46.089 1.00 7.81 148 CYS A N 1
ATOM 876 C CA . CYS A 1 130 ? 34.440 22.660 46.750 1.00 7.11 148 CYS A CA 1
ATOM 877 C C . CYS A 1 130 ? 33.546 22.034 47.808 1.00 6.54 148 CYS A C 1
ATOM 878 O O . CYS A 1 130 ? 32.728 21.144 47.490 1.00 8.41 148 CYS A O 1
ATOM 881 N N . ARG A 1 131 ? 33.660 22.499 49.047 1.00 7.22 149 ARG A N 1
ATOM 882 C CA A ARG A 1 131 ? 32.880 21.951 50.136 0.50 7.50 149 ARG A CA 1
ATOM 883 C CA B ARG A 1 131 ? 32.939 21.933 50.168 0.50 8.60 149 ARG A CA 1
ATOM 884 C C . ARG A 1 131 ? 32.427 23.026 51.096 1.00 7.60 149 ARG A C 1
ATOM 885 O O . ARG A 1 131 ? 33.087 24.059 51.265 1.00 8.45 149 ARG A O 1
ATOM 900 N N . ASN A 1 132 ? 31.323 22.736 51.764 1.00 7.67 150 ASN A N 1
ATOM 901 C CA . ASN A 1 132 ? 30.871 23.524 52.900 1.00 8.21 150 ASN A CA 1
ATOM 902 C C . ASN A 1 132 ? 30.627 25.008 52.592 1.00 7.09 150 ASN A C 1
ATOM 903 O O . ASN A 1 132 ? 30.954 25.869 53.410 1.00 7.88 150 ASN A O 1
ATOM 908 N N . VAL A 1 133 ? 30.015 25.301 51.439 1.00 7.51 151 VAL A N 1
ATOM 909 C CA . VAL A 1 133 ? 29.621 26.676 51.113 1.00 7.57 151 VAL A CA 1
ATOM 910 C C . VAL A 1 133 ? 28.191 26.713 50.581 1.00 7.64 151 VAL A C 1
ATOM 911 O O . VAL A 1 133 ? 27.774 25.824 49.833 1.00 8.31 151 VAL A O 1
ATOM 915 N N . GLY A 1 134 ? 27.469 27.777 50.920 1.00 7.33 152 GLY A N 1
ATOM 916 C CA . GLY A 1 134 ? 26.202 28.096 50.301 1.00 7.61 152 GLY A CA 1
ATOM 917 C C . GLY A 1 134 ? 26.294 29.352 49.481 1.00 7.65 152 GLY A C 1
ATOM 918 O O . GLY A 1 134 ? 27.008 30.283 49.851 1.00 10.00 152 GLY A O 1
ATOM 919 N N . PHE A 1 135 ? 25.600 29.348 48.350 1.00 7.54 153 PHE A N 1
ATOM 920 C CA . PHE A 1 135 ? 25.410 30.551 47.537 1.00 7.61 153 PHE A CA 1
ATOM 921 C C . PHE A 1 135 ? 23.968 31.008 47.686 1.00 8.36 153 PHE A C 1
ATOM 922 O O . PHE A 1 135 ? 23.042 30.279 47.317 1.00 10.31 153 PHE A O 1
ATOM 930 N N . VAL A 1 136 ? 23.758 32.187 48.263 1.00 9.19 154 VAL A N 1
ATOM 931 C CA . VAL A 1 136 ? 22.423 32.736 48.489 1.00 8.28 154 VAL A CA 1
ATOM 932 C C . VAL A 1 136 ? 22.146 33.857 47.497 1.00 8.75 154 VAL A C 1
ATOM 933 O O . VAL A 1 136 ? 22.940 34.789 47.363 1.00 8.46 154 VAL A O 1
ATOM 937 N N . ASN A 1 137 ? 21.031 33.742 46.775 1.00 8.61 155 ASN A N 1
ATOM 938 C CA A ASN A 1 137 ? 20.625 34.765 45.788 0.60 8.95 155 ASN A CA 1
ATOM 939 C CA B ASN A 1 137 ? 20.604 34.749 45.802 0.40 10.16 155 ASN A CA 1
ATOM 940 C C . ASN A 1 137 ? 21.693 35.021 44.743 1.00 9.21 155 ASN A C 1
ATOM 941 O O . ASN A 1 137 ? 22.035 36.167 44.425 1.00 10.51 155 ASN A O 1
ATOM 950 N N . ALA A 1 138 ? 22.263 33.938 44.214 1.00 7.58 156 ALA A N 1
ATOM 951 C CA . ALA A 1 138 ? 23.159 34.023 43.089 1.00 8.11 156 ALA A CA 1
ATOM 952 C C . ALA A 1 138 ? 22.355 34.245 41.818 1.00 8.65 156 ALA A C 1
ATOM 953 O O . ALA A 1 138 ? 21.202 33.827 41.700 1.00 9.94 156 ALA A O 1
ATOM 955 N N . SER A 1 139 ? 23.003 34.819 40.811 1.00 8.61 157 SER A N 1
ATOM 956 C CA A SER A 1 139 ? 22.404 34.931 39.483 0.70 10.13 157 SER A CA 1
ATOM 957 C CA B SER A 1 139 ? 22.407 34.966 39.483 0.30 9.99 157 SER A CA 1
ATOM 958 C C . SER A 1 139 ? 23.484 34.762 38.438 1.00 8.41 157 SER A C 1
ATOM 959 O O . SER A 1 139 ? 24.387 35.591 38.328 1.00 10.06 157 SER A O 1
ATOM 964 N N . VAL A 1 140 ? 23.392 33.680 37.674 1.00 8.89 158 VAL A N 1
ATOM 965 C CA A VAL A 1 140 ? 24.360 33.383 36.607 0.70 8.55 158 VAL A CA 1
ATOM 966 C CA B VAL A 1 140 ? 24.350 33.371 36.645 0.30 9.79 158 VAL A CA 1
ATOM 967 C C . VAL A 1 140 ? 23.588 33.180 35.314 1.00 9.01 158 VAL A C 1
ATOM 968 O O . VAL A 1 140 ? 22.516 32.560 35.287 1.00 10.12 158 VAL A O 1
ATOM 975 N N . SER A 1 141 ? 24.142 33.689 34.216 1.00 8.75 159 SER A N 1
ATOM 976 C CA A SER A 1 141 ? 23.454 33.648 32.929 0.60 10.59 159 SER A CA 1
ATOM 977 C CA B SER A 1 141 ? 23.464 33.558 32.937 0.40 9.34 159 SER A CA 1
ATOM 978 C C . SER A 1 141 ? 24.435 33.496 31.775 1.00 9.93 159 SER A C 1
ATOM 979 O O . SER A 1 141 ? 25.494 34.112 31.794 1.00 11.28 159 SER A O 1
ATOM 984 N N . SER A 1 142 ? 24.034 32.713 30.781 1.00 10.48 160 SER A N 1
ATOM 985 C CA . SER A 1 142 ? 24.759 32.610 29.508 1.00 10.34 160 SER A CA 1
ATOM 986 C C . SER A 1 142 ? 23.773 32.372 28.393 1.00 12.73 160 SER A C 1
ATOM 987 O O . SER A 1 142 ? 22.844 31.593 28.566 1.00 13.67 160 SER A O 1
ATOM 990 N N . ALA A 1 143 ? 23.969 33.053 27.261 1.00 13.25 161 ALA A N 1
ATOM 991 C CA . ALA A 1 143 ? 23.200 32.805 26.023 1.00 13.76 161 ALA A CA 1
ATOM 992 C C . ALA A 1 143 ? 23.850 31.769 25.137 1.00 12.87 161 ALA A C 1
ATOM 993 O O . ALA A 1 143 ? 23.306 31.433 24.099 1.00 14.38 161 ALA A O 1
ATOM 995 N N . ARG A 1 144 ? 25.013 31.277 25.525 1.00 12.03 162 ARG A N 1
ATOM 996 C CA . ARG A 1 144 ? 25.853 30.433 24.660 1.00 12.68 162 ARG A CA 1
ATOM 997 C C . ARG A 1 144 ? 26.337 29.104 25.232 1.00 9.89 162 ARG A C 1
ATOM 998 O O . ARG A 1 144 ? 26.664 28.190 24.469 1.00 12.32 162 ARG A O 1
ATOM 1006 N N . GLN A 1 145 ? 26.425 28.999 26.563 1.00 10.54 163 GLN A N 1
ATOM 1007 C CA . GLN A 1 145 ? 27.079 27.865 27.220 1.00 9.87 163 GLN A CA 1
ATOM 1008 C C . GLN A 1 145 ? 26.212 27.279 28.317 1.00 9.08 163 GLN A C 1
ATOM 1009 O O . GLN A 1 145 ? 25.310 27.934 28.864 1.00 9.53 163 GLN A O 1
ATOM 1015 N N . GLY A 1 146 ? 26.522 26.030 28.633 1.00 8.79 164 GLY A N 1
ATOM 1016 C CA . GLY A 1 146 ? 25.875 25.318 29.720 1.00 9.84 164 GLY A CA 1
ATOM 1017 C C . GLY A 1 146 ? 26.543 25.613 31.044 1.00 10.39 164 GLY A C 1
ATOM 1018 O O . GLY A 1 146 ? 27.778 25.489 31.174 1.00 12.44 164 GLY A O 1
ATOM 1019 N N . ILE A 1 147 ? 25.741 26.001 32.027 1.00 8.56 165 ILE A N 1
ATOM 1020 C CA . ILE A 1 147 ? 26.277 26.522 33.284 1.00 8.45 165 ILE A CA 1
ATOM 1021 C C . ILE A 1 147 ? 25.439 26.116 34.497 1.00 8.36 165 ILE A C 1
ATOM 1022 O O . ILE A 1 147 ? 24.337 25.623 34.371 1.00 9.07 165 ILE A O 1
ATOM 1027 N N . GLY A 1 148 ? 26.048 26.295 35.658 1.00 7.43 166 GLY A N 1
ATOM 1028 C CA . GLY A 1 148 ? 25.429 26.241 36.962 1.00 7.91 166 GLY A CA 1
ATOM 1029 C C . GLY A 1 148 ? 26.007 27.316 37.852 1.00 6.47 166 GLY A C 1
ATOM 1030 O O . GLY A 1 148 ? 26.959 27.982 37.482 1.00 8.59 166 GLY A O 1
ATOM 1031 N N . ILE A 1 149 ? 25.416 27.518 39.039 1.00 6.57 167 ILE A N 1
ATOM 1032 C CA . ILE A 1 149 ? 25.891 28.599 39.916 1.00 6.76 167 ILE A CA 1
ATOM 1033 C C . ILE A 1 149 ? 27.311 28.358 40.376 1.00 6.61 167 ILE A C 1
ATOM 1034 O O . ILE A 1 149 ? 28.140 29.251 40.312 1.00 7.75 167 ILE A O 1
ATOM 1039 N N . ILE A 1 150 ? 27.601 27.159 40.877 1.00 6.58 168 ILE A N 1
ATOM 1040 C CA . ILE A 1 150 ? 28.927 26.900 41.417 1.00 7.06 168 ILE A CA 1
ATOM 1041 C C . ILE A 1 150 ? 29.966 26.702 40.307 1.00 7.23 168 ILE A C 1
ATOM 1042 O O . ILE A 1 150 ? 31.073 27.250 40.385 1.00 7.31 168 ILE A O 1
ATOM 1047 N N . THR A 1 151 ? 29.599 25.997 39.242 1.00 6.64 169 THR A N 1
ATOM 1048 C CA . THR A 1 151 ? 30.537 25.779 38.147 1.00 7.27 169 THR A CA 1
ATOM 1049 C C . THR A 1 151 ? 29.824 25.464 36.859 1.00 6.70 169 THR A C 1
ATOM 1050 O O . THR A 1 151 ? 28.670 25.003 36.865 1.00 7.24 169 THR A O 1
ATOM 1054 N N . GLY A 1 152 ? 30.525 25.677 35.761 1.00 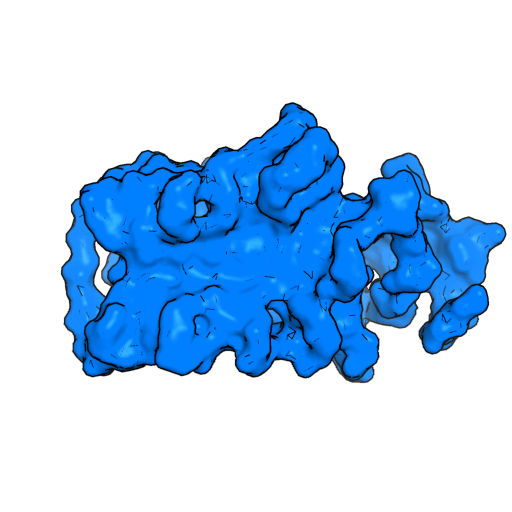6.83 170 GLY A N 1
ATOM 1055 C CA . GLY A 1 152 ? 30.065 25.231 34.437 1.00 7.52 170 GLY A CA 1
ATOM 1056 C C . GLY A 1 152 ? 30.288 23.744 34.312 1.00 7.45 170 GLY A C 1
ATOM 1057 O O . GLY A 1 152 ? 29.311 23.002 34.283 1.00 9.85 170 GLY A O 1
ATOM 1058 N N . TYR A 1 153 ? 31.545 23.313 34.279 1.00 7.72 171 TYR A N 1
ATOM 1059 C CA . TYR A 1 153 ? 31.924 21.905 34.371 1.00 7.13 171 TYR A CA 1
ATOM 1060 C C . TYR A 1 153 ? 32.393 21.588 35.767 1.00 6.62 171 TYR A C 1
ATOM 1061 O O . TYR A 1 153 ? 33.196 22.330 36.352 1.00 7.91 171 TYR A O 1
ATOM 1070 N N . LEU A 1 154 ? 31.931 20.440 36.276 1.00 7.23 172 LEU A N 1
ATOM 1071 C CA . LEU A 1 154 ? 32.474 19.824 37.473 1.00 6.35 172 LEU A CA 1
ATOM 1072 C C . LEU A 1 154 ? 33.317 18.633 37.018 1.00 7.28 172 LEU A C 1
ATOM 1073 O O . LEU A 1 154 ? 32.796 17.596 36.609 1.00 7.72 172 LEU A O 1
ATOM 1078 N N . GLY A 1 155 ? 34.626 18.812 37.096 1.00 7.67 173 GLY A N 1
ATOM 1079 C CA . GLY A 1 155 ? 35.568 17.907 36.489 1.00 7.35 173 GLY A CA 1
ATOM 1080 C C . GLY A 1 155 ? 35.662 18.086 34.980 1.00 8.39 173 GLY A C 1
ATOM 1081 O O . GLY A 1 155 ? 34.818 18.720 34.354 1.00 9.25 173 GLY A O 1
ATOM 1082 N N . LEU A 1 156 ? 36.710 17.495 34.415 1.00 9.36 174 LEU A N 1
ATOM 1083 C CA . LEU A 1 156 ? 36.870 17.405 32.966 1.00 10.22 174 LEU A CA 1
ATOM 1084 C C . LEU A 1 156 ? 36.753 15.951 32.551 1.00 9.70 174 LEU A C 1
ATOM 1085 O O . LEU A 1 156 ? 37.014 15.039 33.328 1.00 11.29 174 LEU A O 1
ATOM 1090 N N . LYS A 1 157 ? 36.331 15.730 31.318 1.00 10.89 175 LYS A N 1
ATOM 1091 C CA . LYS A 1 157 ? 36.006 14.371 30.857 1.00 12.36 175 LYS A CA 1
ATOM 1092 C C . LYS A 1 157 ? 37.267 13.625 30.393 1.00 12.92 175 LYS A C 1
ATOM 1093 O O . LYS A 1 157 ? 38.033 14.144 29.565 1.00 13.00 175 LYS A O 1
ATOM 1099 N N . ASP A 1 158 ? 37.453 12.406 30.899 1.00 13.46 176 ASP A N 1
ATOM 1100 C CA . ASP A 1 158 ? 38.419 11.444 30.305 1.00 15.64 176 ASP A CA 1
ATOM 1101 C C . ASP A 1 158 ? 39.829 12.036 30.151 1.00 15.40 176 ASP A C 1
ATOM 1102 O O . ASP A 1 158 ? 40.429 11.959 29.070 1.00 17.31 176 ASP A O 1
ATOM 1107 N N A LYS A 1 159 ? 40.329 12.617 31.223 0.60 13.91 177 LYS A N 1
ATOM 1108 N N B LYS A 1 159 ? 40.378 12.603 31.226 0.40 15.41 177 LYS A N 1
ATOM 1109 C CA A LYS A 1 159 ? 41.697 13.056 31.275 0.60 14.12 177 LYS A CA 1
ATOM 1110 C CA B LYS A 1 159 ? 41.613 13.416 31.157 0.40 16.28 177 LYS A CA 1
ATOM 1111 C C A LYS A 1 159 ? 42.564 11.914 31.819 0.60 14.45 177 LYS A C 1
ATOM 1112 C C B LYS A 1 159 ? 42.920 12.708 31.547 0.40 17.28 177 LYS A C 1
ATOM 1113 O O A LYS A 1 159 ? 42.079 10.914 32.358 0.60 16.23 177 LYS A O 1
ATOM 1114 O O B LYS A 1 159 ? 43.998 13.256 31.354 0.40 18.69 177 LYS A O 1
ATOM 1125 N N A GLY A 1 160 ? 43.865 12.073 31.655 0.60 16.00 178 GLY A N 1
ATOM 1126 N N B GLY A 1 160 ? 42.848 11.518 32.127 0.40 16.11 178 GLY A N 1
ATOM 1127 C CA A GLY A 1 160 ? 44.811 11.059 32.102 0.60 17.60 178 GLY A CA 1
ATOM 1128 C CA B GLY A 1 160 ? 44.080 10.763 32.413 0.40 16.55 178 GLY A CA 1
ATOM 1129 C C A GLY A 1 160 ? 45.204 11.229 33.551 0.60 17.98 178 GLY A C 1
ATOM 1130 C C B GLY A 1 160 ? 44.732 11.062 33.757 0.40 17.23 178 GLY A C 1
ATOM 1131 O O A GLY A 1 160 ? 45.878 10.392 34.103 0.60 19.12 178 GLY A O 1
ATOM 1132 O O B GLY A 1 160 ? 45.157 10.139 34.425 0.40 17.14 178 GLY A O 1
ATOM 1133 N N . ASN A 1 161 ? 44.796 12.339 34.156 1.00 17.42 179 ASN A N 1
ATOM 1134 C CA . ASN A 1 161 ? 45.258 12.744 35.461 1.00 15.49 179 ASN A CA 1
ATOM 1135 C C . ASN A 1 161 ? 44.022 12.987 36.330 1.00 12.58 179 ASN A C 1
ATOM 1136 O O . ASN A 1 161 ? 43.241 13.914 36.072 1.00 12.72 179 ASN A O 1
ATOM 1141 N N . GLY A 1 162 ? 43.876 12.184 37.374 1.00 12.71 180 GLY A N 1
ATOM 1142 C CA . GLY A 1 162 ? 42.730 12.243 38.276 1.00 12.53 180 GLY A CA 1
ATOM 1143 C C . GLY A 1 162 ? 42.563 13.561 38.991 1.00 10.77 180 GLY A C 1
ATOM 1144 O O . GLY A 1 162 ? 41.475 13.868 39.509 1.00 11.54 180 GLY A O 1
ATOM 1145 N N . ASN A 1 163 ? 43.620 14.386 39.002 1.00 10.54 181 ASN A N 1
ATOM 1146 C CA . ASN A 1 163 ? 43.509 15.731 39.556 1.00 10.26 181 ASN A CA 1
ATOM 1147 C C . ASN A 1 163 ? 42.589 16.638 38.746 1.00 9.43 181 ASN A C 1
ATOM 1148 O O . ASN A 1 163 ? 42.236 17.722 39.215 1.00 9.68 181 ASN A O 1
ATOM 1153 N N . LYS A 1 164 ? 42.132 16.179 37.564 1.00 9.74 182 LYS A N 1
ATOM 1154 C CA . LYS A 1 164 ? 41.177 16.931 36.747 1.00 8.40 182 LYS A CA 1
ATOM 1155 C C . LYS A 1 164 ? 39.714 16.552 37.002 1.00 9.22 182 LYS A C 1
ATOM 1156 O O . LYS A 1 164 ? 38.807 17.182 36.423 1.00 9.54 182 LYS A O 1
ATOM 1162 N N . THR A 1 165 ? 39.461 15.587 37.885 1.00 10.09 183 THR A N 1
ATOM 1163 C CA . THR A 1 165 ? 38.099 15.331 38.366 1.00 9.70 183 THR A CA 1
ATOM 1164 C C . THR A 1 165 ? 37.718 16.439 39.356 1.00 8.82 183 THR A C 1
ATOM 1165 O O . THR A 1 165 ? 38.568 17.185 39.843 1.00 8.52 183 THR A O 1
ATOM 1169 N N . GLY A 1 166 ? 36.441 16.551 39.636 1.00 7.96 184 GLY A N 1
ATOM 1170 C CA . GLY A 1 166 ? 35.937 17.568 40.559 1.00 7.26 184 GLY A CA 1
ATOM 1171 C C . GLY A 1 166 ? 34.790 17.095 41.405 1.00 7.72 184 GLY A C 1
ATOM 1172 O O . GLY A 1 166 ? 33.981 16.300 40.950 1.00 7.50 184 GLY A O 1
ATOM 1173 N N . ARG A 1 167 ? 34.724 17.588 42.651 1.00 7.42 185 ARG A N 1
ATOM 1174 C CA . ARG A 1 167 ? 33.695 17.197 43.598 1.00 7.27 185 ARG A CA 1
ATOM 1175 C C . ARG A 1 167 ? 33.125 18.433 44.291 1.00 7.89 185 ARG A C 1
ATOM 1176 O O . ARG A 1 167 ? 33.881 19.353 44.664 1.00 7.75 185 ARG A O 1
ATOM 1184 N N . ILE A 1 168 ? 31.811 18.423 44.482 1.00 8.17 186 ILE A N 1
ATOM 1185 C CA . ILE A 1 168 ? 31.094 19.443 45.243 1.00 6.81 186 ILE A CA 1
ATOM 1186 C C . ILE A 1 168 ? 30.335 18.706 46.328 1.00 7.76 186 ILE A C 1
ATOM 1187 O O . ILE A 1 168 ? 29.485 17.848 46.042 1.00 8.47 186 ILE A O 1
ATOM 1192 N N . VAL A 1 169 ? 30.611 19.046 47.593 1.00 7.20 187 VAL A N 1
ATOM 1193 C CA A VAL A 1 169 ? 30.105 18.304 48.740 0.60 8.45 187 VAL A CA 1
ATOM 1194 C CA B VAL A 1 169 ? 30.041 18.324 48.726 0.40 8.65 187 VAL A CA 1
ATOM 1195 C C . VAL A 1 169 ? 29.617 19.296 49.830 1.00 7.32 187 VAL A C 1
ATOM 1196 O O . VAL A 1 169 ? 30.329 20.260 50.165 1.00 8.22 187 VAL A O 1
ATOM 1203 N N . ASN A 1 170 ? 28.464 19.022 50.424 1.00 7.83 188 ASN A N 1
ATOM 1204 C CA . ASN A 1 170 ? 27.952 19.851 51.525 1.00 8.49 188 ASN A CA 1
ATOM 1205 C C . ASN A 1 170 ? 27.805 21.314 51.095 1.00 7.61 188 ASN A C 1
ATOM 1206 O O . ASN A 1 170 ? 28.237 22.230 51.806 1.00 8.34 188 ASN A O 1
ATOM 1211 N N . CYS A 1 171 ? 27.219 21.527 49.918 1.00 7.61 189 CYS A N 1
ATOM 1212 C CA . CYS A 1 171 ? 27.011 22.864 49.393 1.00 8.12 189 CYS A CA 1
ATOM 1213 C C . CYS A 1 171 ? 25.550 23.082 49.007 1.00 7.67 189 CYS A C 1
ATOM 1214 O O . CYS A 1 171 ? 24.803 22.130 48.801 1.00 8.02 189 CYS A O 1
ATOM 1217 N N . TYR A 1 172 ? 25.165 24.338 48.837 1.00 7.49 190 TYR A N 1
ATOM 1218 C CA . TYR A 1 172 ? 23.843 24.657 48.346 1.00 7.40 190 TYR A CA 1
ATOM 1219 C C . TYR A 1 172 ? 23.842 25.930 47.561 1.00 6.91 190 TYR A C 1
ATOM 1220 O O . TYR A 1 172 ? 24.756 26.763 47.688 1.00 8.57 190 TYR A O 1
ATOM 1229 N N . THR A 1 173 ? 22.816 26.078 46.726 1.00 6.88 191 THR A N 1
ATOM 1230 C CA . THR A 1 173 ? 22.583 27.294 45.968 1.00 7.38 191 THR A CA 1
ATOM 1231 C C . THR A 1 173 ? 21.131 27.716 45.984 1.00 8.04 191 THR A C 1
ATOM 1232 O O . THR A 1 173 ? 20.205 26.887 46.034 1.00 8.33 191 THR A O 1
ATOM 1236 N N . THR A 1 174 ? 20.950 29.020 45.945 1.00 8.38 192 THR A N 1
ATOM 1237 C CA . THR A 1 174 ? 19.638 29.665 45.731 1.00 8.49 192 THR A CA 1
ATOM 1238 C C . THR A 1 174 ? 19.842 30.804 44.751 1.00 9.31 192 THR A C 1
ATOM 1239 O O . THR A 1 174 ? 20.957 31.323 44.595 1.00 8.84 192 THR A O 1
ATOM 1243 N N . GLY A 1 175 ? 18.753 31.211 44.085 1.00 10.07 193 GLY A N 1
ATOM 1244 C CA . GLY A 1 175 ? 18.799 32.274 43.090 1.00 9.49 193 GLY A CA 1
ATOM 1245 C C . GLY A 1 175 ? 18.332 31.809 41.718 1.00 9.20 193 GLY A C 1
ATOM 1246 O O . GLY A 1 175 ? 17.256 31.220 41.611 1.00 11.25 193 GLY A O 1
ATOM 1247 N N . GLU A 1 176 ? 19.129 32.079 40.692 1.00 8.95 194 GLU A N 1
ATOM 1248 C CA A GLU A 1 176 ? 18.749 31.788 39.321 0.60 9.10 194 GLU A CA 1
ATOM 1249 C CA B GLU A 1 176 ? 18.736 31.866 39.300 0.40 9.67 194 GLU A CA 1
ATOM 1250 C C . GLU A 1 176 ? 19.923 31.438 38.441 1.00 8.37 194 GLU A C 1
ATOM 1251 O O . GLU A 1 176 ? 21.014 32.002 38.572 1.00 10.15 194 GLU A O 1
ATOM 1262 N N . VAL A 1 177 ? 19.665 30.482 37.541 1.00 8.80 195 VAL A N 1
ATOM 1263 C CA . VAL A 1 177 ? 20.579 30.035 36.517 1.00 9.46 195 VAL A CA 1
ATOM 1264 C C . VAL A 1 177 ? 19.822 30.074 35.193 1.00 8.60 195 VAL A C 1
ATOM 1265 O O . VAL A 1 177 ? 18.750 29.445 35.063 1.00 10.27 195 VAL A O 1
ATOM 1269 N N . ILE A 1 178 ? 20.428 30.728 34.189 1.00 9.04 196 ILE A N 1
ATOM 1270 C CA . ILE A 1 178 ? 19.956 30.704 32.812 1.00 9.69 196 ILE A CA 1
ATOM 1271 C C . ILE A 1 178 ? 21.134 30.244 31.948 1.00 8.90 196 ILE A C 1
ATOM 1272 O O . ILE A 1 178 ? 22.162 30.913 31.882 1.00 11.25 196 ILE A O 1
ATOM 1277 N N . GLY A 1 179 ? 21.013 29.082 31.323 1.00 9.44 197 GLY A N 1
ATOM 1278 C CA . GLY A 1 179 ? 22.039 28.552 30.448 1.00 10.33 197 GLY A CA 1
ATOM 1279 C C . GLY A 1 179 ? 21.541 28.307 29.049 1.00 9.65 197 GLY A C 1
ATOM 1280 O O . GLY A 1 179 ? 20.372 28.511 28.746 1.00 11.47 197 GLY A O 1
ATOM 1281 N N . SER A 1 180 ? 22.464 27.875 28.204 1.00 9.85 198 SER A N 1
ATOM 1282 C CA . SER A 1 180 ? 22.145 27.529 26.821 1.00 9.56 198 SER A CA 1
ATOM 1283 C C . SER A 1 180 ? 22.898 26.254 26.460 1.00 11.02 198 SER A C 1
ATOM 1284 O O . SER A 1 180 ? 24.085 26.301 26.156 1.00 12.62 198 SER A O 1
ATOM 1287 N N . GLY A 1 181 ? 22.194 25.126 26.519 1.00 10.05 199 GLY A N 1
ATOM 1288 C CA . GLY A 1 181 ? 22.777 23.818 26.240 1.00 9.67 199 GLY A CA 1
ATOM 1289 C C . GLY A 1 181 ? 22.950 22.950 27.463 1.00 9.48 199 GLY A C 1
ATOM 1290 O O . GLY A 1 181 ? 22.991 21.713 27.362 1.00 11.11 199 GLY A O 1
ATOM 1291 N N . ALA A 1 182 ? 23.100 23.586 28.612 1.00 9.01 200 ALA A N 1
ATOM 1292 C CA . ALA A 1 182 ? 22.907 22.898 29.911 1.00 7.64 200 ALA A CA 1
ATOM 1293 C C . ALA A 1 182 ? 22.561 23.951 30.955 1.00 8.77 200 ALA A C 1
ATOM 1294 O O . ALA A 1 182 ? 22.979 25.108 30.841 1.00 9.54 200 ALA A O 1
ATOM 1296 N N . ALA A 1 183 ? 21.833 23.549 31.976 1.00 8.37 201 ALA A N 1
ATOM 1297 C CA . ALA A 1 183 ? 21.555 24.418 33.092 1.00 7.69 201 ALA A CA 1
ATOM 1298 C C . ALA A 1 183 ? 21.323 23.558 34.312 1.00 8.18 201 ALA A C 1
ATOM 1299 O O . ALA A 1 183 ? 20.517 22.614 34.271 1.00 8.39 201 ALA A O 1
ATOM 1301 N N . GLY A 1 184 ? 22.059 23.830 35.389 1.00 7.98 202 GLY A N 1
ATOM 1302 C CA . GLY A 1 184 ? 21.844 23.136 36.656 1.00 7.02 202 GLY A CA 1
ATOM 1303 C C . GLY A 1 184 ? 21.926 24.054 37.839 1.00 7.40 202 GLY A C 1
ATOM 1304 O O . GLY A 1 184 ? 22.642 25.048 37.817 1.00 8.42 202 GLY A O 1
ATOM 1305 N N . GLY A 1 185 ? 21.232 23.695 38.920 1.00 7.42 203 GLY A N 1
ATOM 1306 C CA . GLY A 1 185 ? 21.300 24.543 40.112 1.00 7.49 203 GLY A CA 1
ATOM 1307 C C . GLY A 1 185 ? 22.692 24.596 40.723 1.00 7.69 203 GLY A C 1
ATOM 1308 O O . GLY A 1 185 ? 23.095 25.616 41.265 1.00 8.49 203 GLY A O 1
ATOM 1309 N N . ILE A 1 186 ? 23.409 23.477 40.647 1.00 7.20 204 ILE A N 1
ATOM 1310 C CA . ILE A 1 186 ? 24.780 23.368 41.170 1.00 7.72 204 ILE A CA 1
ATOM 1311 C C . ILE A 1 186 ? 25.822 23.507 40.047 1.00 6.88 204 ILE A C 1
ATOM 1312 O O . ILE A 1 186 ? 26.701 24.381 40.112 1.00 7.47 204 ILE A O 1
ATOM 1317 N N . ALA A 1 187 ? 25.728 22.630 39.039 1.00 6.99 205 ALA A N 1
ATOM 1318 C CA . ALA A 1 187 ? 26.714 22.578 37.952 1.00 7.06 205 ALA A CA 1
ATOM 1319 C C . ALA A 1 187 ? 26.016 22.437 36.618 1.00 7.01 205 ALA A C 1
ATOM 1320 O O . ALA A 1 187 ? 25.007 21.727 36.511 1.00 7.61 205 ALA A O 1
ATOM 1322 N N . GLY A 1 188 ? 26.595 23.019 35.580 1.00 6.88 206 GLY A N 1
ATOM 1323 C CA . GLY A 1 188 ? 26.061 22.808 34.229 1.00 7.91 206 GLY A CA 1
ATOM 1324 C C . GLY A 1 188 ? 26.247 21.369 33.761 1.00 7.19 206 GLY A C 1
ATOM 1325 O O . GLY A 1 188 ? 25.281 20.687 33.355 1.00 8.16 206 GLY A O 1
ATOM 1326 N N . VAL A 1 189 ? 27.495 20.899 33.849 1.00 7.81 207 VAL A N 1
ATOM 1327 C CA . VAL A 1 189 ? 27.909 19.596 33.356 1.00 7.95 207 VAL A CA 1
ATOM 1328 C C . VAL A 1 189 ? 28.759 18.895 34.421 1.00 7.73 207 VAL A C 1
ATOM 1329 O O . VAL A 1 189 ? 29.735 19.467 34.895 1.00 9.33 207 VAL A O 1
ATOM 1333 N N . LEU A 1 190 ? 28.372 17.670 34.773 1.00 7.85 208 LEU A N 1
ATOM 1334 C CA . LEU A 1 190 ? 29.152 16.795 35.634 1.00 7.14 208 LEU A CA 1
ATOM 1335 C C . LEU A 1 190 ? 29.945 15.871 34.705 1.00 7.89 208 LEU A C 1
ATOM 1336 O O . LEU A 1 190 ? 29.366 15.221 33.814 1.00 8.60 208 LEU A O 1
ATOM 1341 N N . ALA A 1 191 ? 31.251 15.810 34.920 1.00 7.85 209 ALA A N 1
ATOM 1342 C CA . ALA A 1 191 ? 32.135 14.908 34.194 1.00 8.40 209 ALA A CA 1
ATOM 1343 C C . ALA A 1 191 ? 32.278 13.579 34.943 1.00 8.30 209 ALA A C 1
ATOM 1344 O O . ALA A 1 191 ? 31.316 13.123 35.589 1.00 9.85 209 ALA A O 1
ATOM 1346 N N . ASN A 1 192 ? 33.422 12.900 34.821 1.00 8.40 210 ASN A N 1
ATOM 1347 C CA . ASN A 1 192 ? 33.499 11.486 35.151 1.00 9.37 210 ASN A CA 1
ATOM 1348 C C . ASN A 1 192 ? 34.660 11.131 36.062 1.00 9.08 210 ASN A C 1
ATOM 1349 O O . ASN A 1 192 ? 35.253 12.011 36.735 1.00 10.35 210 ASN A O 1
ATOM 1354 N N . SER A 1 193 ? 34.997 9.849 36.110 1.00 10.75 211 SER A N 1
ATOM 1355 C CA . SER A 1 193 ? 35.920 9.309 37.099 1.00 11.00 211 SER A CA 1
ATOM 1356 C C . SER A 1 193 ? 36.984 8.527 36.373 1.00 11.61 211 SER A C 1
ATOM 1357 O O . SER A 1 193 ? 36.666 7.771 35.465 1.00 13.63 211 SER A O 1
ATOM 1360 N N . TYR A 1 194 ? 38.228 8.710 36.794 1.00 12.20 212 TYR A N 1
ATOM 1361 C CA . TYR A 1 194 ? 39.390 8.081 36.154 1.00 12.60 212 TYR A CA 1
ATOM 1362 C C . TYR A 1 194 ? 40.607 8.301 37.045 1.00 11.75 212 TYR A C 1
ATOM 1363 O O . TYR A 1 194 ? 40.607 9.146 37.928 1.00 12.19 212 TYR A O 1
ATOM 1372 N N . ASP A 1 195 ? 41.638 7.482 36.831 1.00 13.19 213 ASP A N 1
ATOM 1373 C CA . ASP A 1 195 ? 42.928 7.611 37.496 1.00 13.06 213 ASP A CA 1
ATOM 1374 C C . ASP A 1 195 ? 42.805 7.714 39.020 1.00 13.18 213 ASP A C 1
ATOM 1375 O O . ASP A 1 195 ? 43.475 8.525 39.655 1.00 15.98 213 ASP A O 1
ATOM 1380 N N . GLY A 1 196 ? 41.947 6.868 39.607 1.00 13.53 214 GLY A N 1
ATOM 1381 C CA . GLY A 1 196 ? 41.829 6.778 41.048 1.00 14.70 214 GLY A CA 1
ATOM 1382 C C . GLY A 1 196 ? 41.012 7.847 41.751 1.00 13.76 214 GLY A C 1
ATOM 1383 O O . GLY A 1 196 ? 40.959 7.857 42.988 1.00 16.42 214 GLY A O 1
ATOM 1384 N N . GLN A 1 197 ? 40.399 8.747 40.982 1.00 12.00 215 GLN A N 1
ATOM 1385 C CA . GLN A 1 197 ? 39.568 9.817 41.540 1.00 11.12 215 GLN A CA 1
ATOM 1386 C C . GLN A 1 197 ? 38.216 9.839 40.856 1.00 11.27 215 GLN A C 1
ATOM 1387 O O . GLN A 1 197 ? 38.020 9.261 39.772 1.00 12.06 215 GLN A O 1
ATOM 1393 N N . GLU A 1 198 ? 37.254 10.494 41.510 1.00 10.99 216 GLU A N 1
ATOM 1394 C CA . GLU A 1 198 ? 35.885 10.489 41.028 1.00 10.29 216 GLU A CA 1
ATOM 1395 C C . GLU A 1 198 ? 35.317 11.886 40.979 1.00 9.67 216 GLU A C 1
ATOM 1396 O O . GLU A 1 198 ? 35.684 12.725 41.805 1.00 10.63 216 GLU A O 1
ATOM 1402 N N . SER A 1 199 ? 34.450 12.146 40.005 1.00 8.25 217 SER A N 1
ATOM 1403 C CA . SER A 1 199 ? 33.648 13.370 39.988 1.00 8.62 217 SER A CA 1
ATOM 1404 C C . SER A 1 199 ? 32.258 13.077 40.533 1.00 8.34 217 SER A C 1
ATOM 1405 O O . SER A 1 199 ? 31.604 12.103 40.108 1.00 9.07 217 SER A O 1
ATOM 1408 N N . TYR A 1 200 ? 31.795 13.911 41.466 1.00 7.95 218 TYR A N 1
ATOM 1409 C CA . TYR A 1 200 ? 30.503 13.710 42.079 1.00 7.76 218 TYR A CA 1
ATOM 1410 C C . TYR A 1 200 ? 29.990 14.952 42.781 1.00 8.16 218 TYR A C 1
ATOM 1411 O O . TYR A 1 200 ? 30.756 15.885 43.100 1.00 7.34 218 TYR A O 1
ATOM 1420 N N . ILE A 1 201 ? 28.685 14.941 42.992 1.00 8.25 219 ILE A N 1
ATOM 1421 C CA . ILE A 1 201 ? 27.974 15.931 43.799 1.00 6.70 219 ILE A CA 1
ATOM 1422 C C . ILE A 1 201 ? 27.291 15.171 44.921 1.00 6.72 219 ILE A C 1
ATOM 1423 O O . ILE A 1 201 ? 26.530 14.241 44.665 1.00 8.26 219 ILE A O 1
ATOM 1428 N N . LYS A 1 202 ? 27.561 15.551 46.171 1.00 7.85 220 LYS A N 1
ATOM 1429 C CA A LYS A 1 202 ? 27.085 14.808 47.332 0.60 7.40 220 LYS A CA 1
ATOM 1430 C CA B LYS A 1 202 ? 27.040 14.815 47.314 0.40 6.97 220 LYS A CA 1
ATOM 1431 C C . LYS A 1 202 ? 26.635 15.744 48.447 1.00 7.34 220 LYS A C 1
ATOM 1432 O O . LYS A 1 202 ? 27.359 16.692 48.770 1.00 8.51 220 LYS A O 1
ATOM 1443 N N . ASN A 1 203 ? 25.491 15.443 49.074 1.00 7.80 221 ASN A N 1
ATOM 1444 C CA . ASN A 1 203 ? 24.997 16.216 50.197 1.00 7.81 221 ASN A CA 1
ATOM 1445 C C . ASN A 1 203 ? 24.854 17.709 49.833 1.00 8.04 221 ASN A C 1
ATOM 1446 O O . ASN A 1 203 ? 25.378 18.592 50.515 1.00 9.13 221 ASN A O 1
ATOM 1451 N N . CYS A 1 204 ? 24.116 17.938 48.761 1.00 7.89 222 CYS A N 1
ATOM 1452 C CA . CYS A 1 204 ? 23.826 19.283 48.272 1.00 8.10 222 CYS A CA 1
ATOM 1453 C C . CYS A 1 204 ? 22.359 19.488 48.014 1.00 7.48 222 CYS A C 1
ATOM 1454 O O . CYS A 1 204 ? 21.615 18.561 47.755 1.00 8.26 222 CYS A O 1
ATOM 1457 N N . TYR A 1 205 ? 21.914 20.725 48.096 1.00 8.01 223 TYR A N 1
ATOM 1458 C CA . TYR A 1 205 ? 20.580 21.084 47.632 1.00 8.24 223 TYR A CA 1
ATOM 1459 C C . TYR A 1 205 ? 20.605 22.403 46.856 1.00 7.99 223 TYR A C 1
ATOM 1460 O O . TYR A 1 205 ? 21.560 23.189 46.926 1.00 7.91 223 TYR A O 1
ATOM 1469 N N . SER A 1 206 ? 19.531 22.636 46.117 1.00 8.09 224 SER A N 1
ATOM 1470 C CA . SER A 1 206 ? 19.321 23.908 45.469 1.00 8.05 224 SER A CA 1
ATOM 1471 C C . SER A 1 206 ? 17.864 24.298 45.468 1.00 7.97 224 SER A C 1
ATOM 1472 O O . SER A 1 206 ? 16.988 23.435 45.326 1.00 9.23 224 SER A O 1
ATOM 1475 N N A ASN A 1 207 ? 17.628 25.605 45.626 0.50 8.99 225 ASN A N 1
ATOM 1476 N N B ASN A 1 207 ? 17.575 25.591 45.637 0.50 7.26 225 ASN A N 1
ATOM 1477 C CA A ASN A 1 207 ? 16.352 26.252 45.398 0.50 10.25 225 ASN A CA 1
ATOM 1478 C CA B ASN A 1 207 ? 16.272 26.123 45.238 0.50 9.04 225 ASN A CA 1
ATOM 1479 C C A ASN A 1 207 ? 16.423 27.280 44.243 0.50 11.66 225 ASN A C 1
ATOM 1480 C C B ASN A 1 207 ? 16.402 27.258 44.214 0.50 10.74 225 ASN A C 1
ATOM 1481 O O . ASN A 1 207 ? 15.535 28.151 44.077 1.00 15.90 225 ASN A O 1
ATOM 1490 N N . ALA A 1 208 ? 17.451 27.208 43.411 1.00 12.39 226 ALA A N 1
ATOM 1491 C CA . ALA A 1 208 ? 17.555 28.138 42.289 1.00 13.10 226 ALA A CA 1
ATOM 1492 C C . ALA A 1 208 ? 16.552 27.817 41.199 1.00 12.87 226 ALA A C 1
ATOM 1493 O O . ALA A 1 208 ? 16.298 26.652 40.960 1.00 12.96 226 ALA A O 1
ATOM 1495 N N . THR A 1 209 ? 15.977 28.850 40.544 1.00 10.52 227 THR A N 1
ATOM 1496 C CA A THR A 1 209 ? 15.268 28.641 39.283 0.60 10.52 227 THR A CA 1
ATOM 1497 C CA B THR A 1 209 ? 15.271 28.725 39.274 0.40 10.27 227 THR A CA 1
ATOM 1498 C C . THR A 1 209 ? 16.317 28.315 38.229 1.00 10.32 227 THR A C 1
ATOM 1499 O O . THR A 1 209 ? 17.375 28.956 38.153 1.00 13.61 227 THR A O 1
ATOM 1506 N N . VAL A 1 210 ? 16.047 27.283 37.437 1.00 8.89 228 VAL A N 1
ATOM 1507 C CA . VAL A 1 210 ? 17.021 26.747 36.491 1.00 9.15 228 VAL A CA 1
ATOM 1508 C C . VAL A 1 210 ? 16.354 26.685 35.120 1.00 9.25 228 VAL A C 1
ATOM 1509 O O . VAL A 1 210 ? 15.330 26.020 34.962 1.00 10.91 228 VAL A O 1
ATOM 1513 N N . SER A 1 211 ? 16.942 27.347 34.116 1.00 9.38 229 SER A N 1
ATOM 1514 C CA A SER A 1 211 ? 16.353 27.427 32.789 0.60 9.65 229 SER A CA 1
ATOM 1515 C CA B SER A 1 211 ? 16.357 27.417 32.783 0.40 10.31 229 SER A CA 1
ATOM 1516 C C . SER A 1 211 ? 17.422 27.199 31.734 1.00 9.55 229 SER A C 1
ATOM 1517 O O . SER A 1 211 ? 18.458 27.884 31.738 1.00 10.92 229 SER A O 1
ATOM 1522 N N . ASP A 1 212 ? 17.157 26.256 30.823 1.00 10.00 230 ASP A N 1
ATOM 1523 C CA . ASP A 1 212 ? 17.993 26.084 29.644 1.00 8.11 230 ASP A CA 1
ATOM 1524 C C . ASP A 1 212 ? 17.218 26.663 28.444 1.00 8.76 230 ASP A C 1
ATOM 1525 O O . ASP A 1 212 ? 16.229 26.092 28.000 1.00 10.42 230 ASP A O 1
ATOM 1530 N N . ARG A 1 213 ? 17.703 27.800 27.953 1.00 11.41 231 ARG A N 1
ATOM 1531 C CA . ARG A 1 213 ? 17.038 28.541 26.875 1.00 12.44 231 ARG A CA 1
ATOM 1532 C C . ARG A 1 213 ? 17.555 28.193 25.499 1.00 12.41 231 ARG A C 1
ATOM 1533 O O . ARG A 1 213 ? 17.168 28.865 24.526 1.00 14.62 231 ARG A O 1
ATOM 1541 N N . ALA A 1 214 ? 18.344 27.123 25.357 1.00 12.11 232 ALA A N 1
ATOM 1542 C CA . ALA A 1 214 ? 18.767 26.672 24.013 1.00 12.70 232 ALA A CA 1
ATOM 1543 C C . ALA A 1 214 ? 17.552 26.448 23.119 1.00 12.88 232 ALA A C 1
ATOM 1544 O O . ALA A 1 214 ? 16.520 25.897 23.542 1.00 13.28 232 ALA A O 1
ATOM 1546 N N . ALA A 1 215 ? 17.690 26.848 21.860 1.00 14.30 233 ALA A N 1
ATOM 1547 C CA . ALA A 1 215 ? 16.603 26.651 20.897 1.00 14.94 233 ALA A CA 1
ATOM 1548 C C . ALA A 1 215 ? 16.253 25.183 20.660 1.00 14.66 233 ALA A C 1
ATOM 1549 O O . ALA A 1 215 ? 15.132 24.868 20.295 1.00 16.83 233 ALA A O 1
ATOM 1551 N N . SER A 1 216 ? 17.247 24.314 20.843 1.00 14.81 234 SER A N 1
ATOM 1552 C CA A SER A 1 216 ? 17.055 22.866 20.812 0.70 15.13 234 SER A CA 1
ATOM 1553 C CA B SER A 1 216 ? 17.110 22.867 20.734 0.30 15.74 234 SER A CA 1
ATOM 1554 C C . SER A 1 216 ? 18.156 22.185 21.632 1.00 14.66 234 SER A C 1
ATOM 1555 O O . SER A 1 216 ? 19.182 22.773 21.942 1.00 15.14 234 SER A O 1
ATOM 1560 N N . GLY A 1 217 ? 17.908 20.954 22.026 1.00 14.34 235 GLY A N 1
ATOM 1561 C CA . GLY A 1 217 ? 18.884 20.207 22.792 1.00 14.53 235 GLY A CA 1
ATOM 1562 C C . GLY A 1 217 ? 19.115 20.714 24.222 1.00 12.38 235 GLY A C 1
ATOM 1563 O O . GLY A 1 217 ? 20.202 20.533 24.778 1.00 14.05 235 GLY A O 1
ATOM 1564 N N . GLY A 1 218 ? 18.113 21.339 24.822 1.00 11.83 236 GLY A N 1
ATOM 1565 C CA . GLY A 1 218 ? 18.208 21.765 26.213 1.00 10.27 236 GLY A CA 1
ATOM 1566 C C . GLY A 1 218 ? 18.462 20.601 27.152 1.00 10.52 236 GLY A C 1
ATOM 1567 O O . GLY A 1 218 ? 18.026 19.474 26.902 1.00 10.39 236 GLY A O 1
ATOM 1568 N N . LYS A 1 219 ? 19.128 20.893 28.261 1.00 9.66 237 LYS A N 1
ATOM 1569 C CA . LYS A 1 219 ? 19.495 19.907 29.287 1.00 8.85 237 LYS A CA 1
ATOM 1570 C C . LYS A 1 219 ? 19.441 20.611 30.641 1.00 8.19 237 LYS A C 1
ATOM 1571 O O . LYS A 1 219 ? 20.427 21.190 31.083 1.00 8.71 237 LYS A O 1
ATOM 1577 N N . ALA A 1 220 ? 18.265 20.598 31.265 1.00 8.73 238 ALA A N 1
ATOM 1578 C CA . ALA A 1 220 ? 18.018 21.354 32.500 1.00 7.99 238 ALA A CA 1
ATOM 1579 C C . ALA A 1 220 ? 17.773 20.406 33.668 1.00 7.32 238 ALA A C 1
ATOM 1580 O O . ALA A 1 220 ? 16.931 19.511 33.581 1.00 8.25 238 ALA A O 1
ATOM 1582 N N . GLY A 1 221 ? 18.529 20.586 34.754 1.00 7.88 239 GLY A N 1
ATOM 1583 C CA . GLY A 1 221 ? 18.364 19.776 35.964 1.00 7.90 239 GLY A CA 1
ATOM 1584 C C . GLY A 1 221 ? 18.358 20.621 37.216 1.00 7.53 239 GLY A C 1
ATOM 1585 O O . GLY A 1 221 ? 19.089 21.607 37.320 1.00 7.77 239 GLY A O 1
ATOM 1586 N N . GLY A 1 222 ? 17.660 20.149 38.245 1.00 7.31 240 GLY A N 1
ATOM 1587 C CA . GLY A 1 222 ? 17.652 20.844 39.527 1.00 8.66 240 GLY A CA 1
ATOM 1588 C C . GLY A 1 222 ? 19.040 20.945 40.120 1.00 6.77 240 GLY A C 1
ATOM 1589 O O . GLY A 1 222 ? 19.381 21.947 40.748 1.00 8.56 240 GLY A O 1
ATOM 1590 N N . ILE A 1 223 ? 19.846 19.881 39.929 1.00 6.81 241 ILE A N 1
ATOM 1591 C CA . ILE A 1 223 ? 21.222 19.807 40.429 1.00 7.73 241 ILE A CA 1
ATOM 1592 C C . ILE A 1 223 ? 22.261 19.998 39.311 1.00 7.29 241 ILE A C 1
ATOM 1593 O O . ILE A 1 223 ? 23.142 20.882 39.424 1.00 7.65 241 ILE A O 1
ATOM 1598 N N . ALA A 1 224 ? 22.176 19.208 38.243 1.00 7.54 242 ALA A N 1
ATOM 1599 C CA . ALA A 1 224 ? 23.117 19.257 37.132 1.00 6.86 242 ALA A CA 1
ATOM 1600 C C . ALA A 1 224 ? 22.335 19.220 35.822 1.00 6.62 242 ALA A C 1
ATOM 1601 O O . ALA A 1 224 ? 21.384 18.453 35.677 1.00 7.74 242 ALA A O 1
ATOM 1603 N N . GLY A 1 225 ? 22.817 19.948 34.821 1.00 7.62 243 GLY A N 1
ATOM 1604 C CA . GLY A 1 225 ? 22.191 19.874 33.508 1.00 8.24 243 GLY A CA 1
ATOM 1605 C C . GLY A 1 225 ? 22.474 18.618 32.728 1.00 7.89 243 GLY A C 1
ATOM 1606 O O . GLY A 1 225 ? 21.543 17.978 32.198 1.00 8.46 243 GLY A O 1
ATOM 1607 N N . ARG A 1 226 ? 23.745 18.240 32.680 1.00 8.21 244 ARG A N 1
ATOM 1608 C CA . ARG A 1 226 ? 24.240 17.234 31.768 1.00 8.78 244 ARG A CA 1
ATOM 1609 C C . ARG A 1 226 ? 25.312 16.397 32.466 1.00 8.22 244 ARG A C 1
ATOM 1610 O O . ARG A 1 226 ? 26.072 16.918 33.274 1.00 9.79 244 ARG A O 1
ATOM 1618 N N . LYS A 1 227 ? 25.393 15.131 32.098 1.00 8.60 245 LYS A N 1
ATOM 1619 C CA . LYS A 1 227 ? 26.433 14.201 32.532 1.00 7.54 245 LYS A CA 1
ATOM 1620 C C . LYS A 1 227 ? 27.206 13.677 31.330 1.00 8.60 245 LYS A C 1
ATOM 1621 O O . LYS A 1 227 ? 26.598 13.135 30.390 1.00 8.40 245 LYS A O 1
ATOM 1627 N N . VAL A 1 228 ? 28.528 13.794 31.404 1.00 9.22 246 VAL A N 1
ATOM 1628 C CA . VAL A 1 228 ? 29.439 13.285 30.393 1.00 9.29 246 VAL A CA 1
ATOM 1629 C C . VAL A 1 228 ? 30.393 12.249 30.969 1.00 9.98 246 VAL A C 1
ATOM 1630 O O . VAL A 1 228 ? 30.658 12.240 32.183 1.00 9.65 246 VAL A O 1
ATOM 1634 N N . GLY A 1 229 ? 30.905 11.391 30.091 1.00 9.55 247 GLY A N 1
ATOM 1635 C CA . GLY A 1 229 ? 31.799 10.321 30.470 1.00 10.35 247 GLY A CA 1
ATOM 1636 C C . GLY A 1 229 ? 31.162 9.163 31.241 1.00 9.65 247 GLY A C 1
ATOM 1637 O O . GLY A 1 229 ? 30.009 9.218 31.696 1.00 10.65 247 GLY A O 1
ATOM 1638 N N . VAL A 1 230 ? 31.955 8.099 31.398 1.00 11.10 248 VAL A N 1
ATOM 1639 C CA . VAL A 1 230 ? 31.601 6.931 32.171 1.00 11.49 248 VAL A CA 1
ATOM 1640 C C . VAL A 1 230 ? 32.205 7.067 33.567 1.00 11.28 248 VAL A C 1
ATOM 1641 O O . VAL A 1 230 ? 33.400 7.370 33.704 1.00 11.26 248 VAL A O 1
ATOM 1645 N N . GLY A 1 231 ? 31.375 6.794 34.572 1.00 10.18 249 GLY A N 1
ATOM 1646 C CA . GLY A 1 231 ? 31.745 6.937 35.978 1.00 10.91 249 GLY A CA 1
ATOM 1647 C C . GLY A 1 231 ? 31.293 8.300 36.504 1.00 8.74 249 GLY A C 1
ATOM 1648 O O . GLY A 1 231 ? 31.251 9.281 35.765 1.00 10.42 249 GLY A O 1
ATOM 1649 N N . GLY A 1 232 ? 30.984 8.370 37.799 1.00 9.81 250 GLY A N 1
ATOM 1650 C CA . GLY A 1 232 ? 30.543 9.590 38.481 1.00 9.21 250 GLY A CA 1
ATOM 1651 C C . GLY A 1 232 ? 29.140 9.467 38.965 1.00 9.01 250 GLY A C 1
ATOM 1652 O O . GLY A 1 232 ? 28.350 8.644 38.469 1.00 9.66 250 GLY A O 1
ATOM 1653 N N . PHE A 1 233 ? 28.799 10.290 39.939 1.00 8.90 251 PHE A N 1
ATOM 1654 C CA . PHE A 1 233 ? 27.515 10.115 40.627 1.00 9.21 251 PHE A CA 1
ATOM 1655 C C . PHE A 1 233 ? 27.001 11.378 41.284 1.00 8.95 251 PHE A C 1
ATOM 1656 O O . PHE A 1 233 ? 27.760 12.325 41.515 1.00 8.06 251 PHE A O 1
ATOM 1664 N N . ILE A 1 234 ? 25.724 11.315 41.625 1.00 8.48 252 ILE A N 1
ATOM 1665 C CA . ILE A 1 234 ? 25.044 12.295 42.456 1.00 7.04 252 ILE A CA 1
ATOM 1666 C C . ILE A 1 234 ? 24.424 11.496 43.611 1.00 7.56 252 ILE A C 1
ATOM 1667 O O . ILE A 1 234 ? 23.698 10.516 43.369 1.00 9.66 252 ILE A O 1
ATOM 1672 N N . GLU A 1 235 ? 24.664 11.930 44.850 1.00 8.39 253 GLU A N 1
ATOM 1673 C CA A GLU A 1 235 ? 24.225 11.223 46.054 0.70 9.65 253 GLU A CA 1
ATOM 1674 C CA B GLU A 1 235 ? 24.156 11.224 46.042 0.30 8.09 253 GLU A CA 1
ATOM 1675 C C . GLU A 1 235 ? 23.738 12.226 47.101 1.00 8.32 253 GLU A C 1
ATOM 1676 O O . GLU A 1 235 ? 24.389 13.232 47.302 1.00 7.80 253 GLU A O 1
ATOM 1687 N N . ASN A 1 236 ? 22.656 11.917 47.798 1.00 7.97 254 ASN A N 1
ATOM 1688 C CA A ASN A 1 236 ? 22.175 12.736 48.895 0.60 7.97 254 ASN A CA 1
ATOM 1689 C CA B ASN A 1 236 ? 22.219 12.741 48.922 0.40 7.68 254 ASN A CA 1
ATOM 1690 C C . ASN A 1 236 ? 21.949 14.181 48.468 1.00 7.42 254 ASN A C 1
ATOM 1691 O O . ASN A 1 236 ? 22.365 15.128 49.124 1.00 8.24 254 ASN A O 1
ATOM 1700 N N . CYS A 1 237 ? 21.277 14.348 47.337 1.00 7.59 255 CYS A N 1
ATOM 1701 C CA . CYS A 1 237 ? 20.935 15.690 46.848 1.00 8.01 255 CYS A CA 1
ATOM 1702 C C . CYS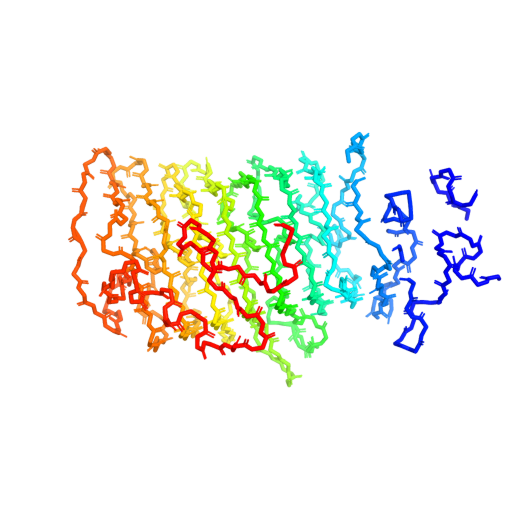 A 1 237 ? 19.453 15.841 46.630 1.00 8.00 255 CYS A C 1
ATOM 1703 O O . CYS A 1 237 ? 18.761 14.887 46.290 1.00 8.28 255 CYS A O 1
ATOM 1706 N N . TYR A 1 238 ? 18.958 17.064 46.786 1.00 7.73 256 TYR A N 1
ATOM 1707 C CA . TYR A 1 238 ? 17.598 17.413 46.386 1.00 7.54 256 TYR A CA 1
ATOM 1708 C C . TYR A 1 238 ? 17.524 18.834 45.880 1.00 7.53 256 TYR A C 1
ATOM 1709 O O . TYR A 1 238 ? 18.391 19.653 46.183 1.00 7.57 256 TYR A O 1
ATOM 1718 N N . ALA A 1 239 ? 16.460 19.129 45.145 1.00 7.50 257 ALA A N 1
ATOM 1719 C CA . ALA A 1 239 ? 16.227 20.458 44.626 1.00 8.43 257 ALA A CA 1
ATOM 1720 C C . ALA A 1 239 ? 14.762 20.821 44.720 1.00 8.43 257 ALA A C 1
ATOM 1721 O O . ALA A 1 239 ? 13.889 19.956 44.657 1.00 8.66 257 ALA A O 1
ATOM 1723 N N . TYR A 1 240 ? 14.499 22.118 44.840 1.00 9.57 258 TYR A N 1
ATOM 1724 C CA . TYR A 1 240 ? 13.134 22.615 44.848 1.00 9.31 258 TYR A CA 1
ATOM 1725 C C . TYR A 1 240 ? 12.887 23.883 44.085 1.00 11.12 258 TYR A C 1
ATOM 1726 O O . TYR A 1 240 ? 11.742 24.390 44.045 1.00 13.76 258 TYR A O 1
ATOM 1735 N N . GLY A 1 241 ? 13.896 24.400 43.403 1.00 11.76 259 GLY A N 1
ATOM 1736 C CA . GLY A 1 241 ? 13.615 25.498 42.457 1.00 12.31 259 GLY A CA 1
ATOM 1737 C C . GLY A 1 241 ? 12.998 25.037 41.129 1.00 12.46 259 GLY A C 1
ATOM 1738 O O . GLY A 1 241 ? 13.226 23.927 40.677 1.00 14.45 259 GLY A O 1
ATOM 1739 N N . ALA A 1 242 ? 12.192 25.864 40.501 1.00 11.51 260 ALA A N 1
ATOM 1740 C CA . ALA A 1 242 ? 11.561 25.511 39.217 1.00 10.24 260 ALA A CA 1
ATOM 1741 C C . ALA A 1 242 ? 12.610 25.251 38.139 1.00 10.27 260 ALA A C 1
ATOM 1742 O O . ALA A 1 242 ? 13.527 26.041 37.994 1.00 12.52 260 ALA A O 1
ATOM 1744 N N . VAL A 1 243 ? 12.452 24.161 37.392 1.00 9.79 261 VAL A N 1
ATOM 1745 C CA . VAL A 1 243 ? 13.410 23.750 36.354 1.00 9.75 261 VAL A CA 1
ATOM 1746 C C . VAL A 1 243 ? 12.670 23.732 35.020 1.00 10.31 261 VAL A C 1
ATOM 1747 O O . VAL A 1 243 ? 11.574 23.159 34.930 1.00 10.94 261 VAL A O 1
ATOM 1751 N N . SER A 1 244 ? 13.251 24.338 33.989 1.00 9.43 262 SER A N 1
ATOM 1752 C CA . SER A 1 244 ? 12.616 24.381 32.680 1.00 10.16 262 SER A CA 1
ATOM 1753 C C . SER A 1 244 ? 13.616 24.388 31.531 1.00 10.38 262 SER A C 1
ATOM 1754 O O . SER A 1 244 ? 14.782 24.724 31.714 1.00 10.10 262 SER A O 1
ATOM 1757 N N . ALA A 1 245 ? 13.141 23.948 30.363 1.00 10.75 263 ALA A N 1
ATOM 1758 C CA . ALA A 1 245 ? 13.887 24.075 29.117 1.00 10.93 263 ALA A CA 1
ATOM 1759 C C . ALA A 1 245 ? 12.930 24.547 28.031 1.00 11.28 263 ALA A C 1
ATOM 1760 O O . ALA A 1 245 ? 11.779 24.083 27.960 1.00 12.01 263 ALA A O 1
ATOM 1762 N N . THR A 1 246 ? 13.419 25.426 27.161 1.00 11.65 264 THR A N 1
ATOM 1763 C CA . THR A 1 246 ? 12.666 25.850 25.975 1.00 12.08 264 THR A CA 1
ATOM 1764 C C . THR A 1 246 ? 12.351 24.671 25.062 1.00 12.51 264 THR A C 1
ATOM 1765 O O . THR A 1 246 ? 11.212 24.527 24.610 1.00 13.12 264 THR A O 1
ATOM 1769 N N . LYS A 1 247 ? 13.334 23.791 24.830 1.00 10.86 265 LYS A N 1
ATOM 1770 C CA . LYS A 1 247 ? 13.168 22.648 23.930 1.00 10.87 265 LYS A CA 1
ATOM 1771 C C . LYS A 1 247 ? 14.285 21.669 24.245 1.00 11.14 265 LYS A C 1
ATOM 1772 O O . LYS A 1 247 ? 15.415 21.840 23.827 1.00 12.08 265 LYS A O 1
ATOM 1778 N N . GLY A 1 248 ? 13.947 20.658 25.041 1.00 10.78 266 GLY A N 1
ATOM 1779 C CA . GLY A 1 248 ? 14.91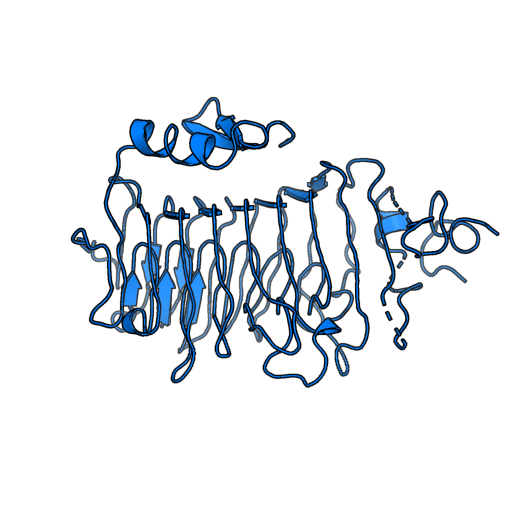1 19.634 25.406 1.00 10.96 266 GLY A CA 1
ATOM 1780 C C . GLY A 1 248 ? 14.439 18.831 26.593 1.00 10.00 266 GLY A C 1
ATOM 1781 O O . GLY A 1 248 ? 13.241 18.611 26.772 1.00 11.74 266 GLY A O 1
ATOM 1782 N N . GLY A 1 249 ? 15.414 18.351 27.352 1.00 10.08 267 GLY A N 1
ATOM 1783 C CA . GLY A 1 249 ? 15.181 17.494 28.496 1.00 10.55 267 GLY A CA 1
ATOM 1784 C C . GLY A 1 249 ? 15.221 18.274 29.796 1.00 9.19 267 GLY A C 1
ATOM 1785 O O . GLY A 1 249 ? 16.070 19.152 29.984 1.00 11.05 267 GLY A O 1
ATOM 1786 N N . VAL A 1 250 ? 14.332 17.896 30.704 1.00 9.76 268 VAL A N 1
ATOM 1787 C CA . VAL A 1 250 ? 14.207 18.486 32.015 1.00 9.32 268 VAL A CA 1
ATOM 1788 C C . VAL A 1 250 ? 14.149 17.370 33.030 1.00 9.35 268 VAL A C 1
ATOM 1789 O O . VAL A 1 250 ? 13.320 16.477 32.918 1.00 9.70 268 VAL A O 1
ATOM 1793 N N . GLY A 1 251 ? 14.986 17.459 34.054 1.00 8.69 269 GLY A N 1
ATOM 1794 C CA . GLY A 1 251 ? 14.964 16.527 35.167 1.00 9.02 269 GLY A CA 1
ATOM 1795 C C . GLY A 1 251 ? 14.993 17.239 36.504 1.00 8.31 269 GLY A C 1
ATOM 1796 O O . GLY A 1 251 ? 15.680 18.258 36.667 1.00 9.12 269 GLY A O 1
ATOM 1797 N N . GLY A 1 252 ? 14.335 16.661 37.507 1.00 8.18 270 GLY A N 1
ATOM 1798 C CA . GLY A 1 252 ? 14.383 17.231 38.849 1.00 9.15 270 GLY A CA 1
ATOM 1799 C C . GLY A 1 252 ? 15.781 17.209 39.442 1.00 8.01 270 GLY A C 1
ATOM 1800 O O . GLY A 1 252 ? 16.122 18.092 40.236 1.00 8.30 270 GLY A O 1
ATOM 1801 N N . ILE A 1 253 ? 16.578 16.219 39.061 1.00 7.92 271 ILE A N 1
ATOM 1802 C CA . ILE A 1 253 ? 17.967 16.121 39.472 1.00 7.80 271 ILE A CA 1
ATOM 1803 C C . ILE A 1 253 ? 18.919 16.429 38.303 1.00 6.73 271 ILE A C 1
ATOM 1804 O O . ILE A 1 253 ? 19.792 17.309 38.421 1.00 7.51 271 ILE A O 1
ATOM 1809 N N . LEU A 1 254 ? 18.750 15.697 37.201 1.00 7.69 272 LEU A N 1
ATOM 1810 C CA . LEU A 1 254 ? 19.683 15.724 36.074 1.00 7.16 272 LEU A CA 1
ATOM 1811 C C . LEU A 1 254 ? 18.903 15.886 34.777 1.00 6.95 272 LEU A C 1
ATOM 1812 O O . LEU A 1 254 ? 17.965 15.126 34.527 1.00 9.08 272 LEU A O 1
ATOM 1817 N N . GLY A 1 255 ? 19.321 16.809 33.904 1.00 7.30 273 GLY A N 1
ATOM 1818 C CA . GLY A 1 255 ? 18.689 16.932 32.583 1.00 8.91 273 GLY A CA 1
ATOM 1819 C C . GLY A 1 255 ? 18.945 15.749 31.659 1.00 8.71 273 GLY A C 1
ATOM 1820 O O . GLY A 1 255 ? 17.999 15.070 31.242 1.00 9.71 273 GLY A O 1
ATOM 1821 N N . GLN A 1 256 ? 20.212 15.495 31.367 1.00 9.41 274 GLN A N 1
ATOM 1822 C CA . GLN A 1 256 ? 20.620 14.538 30.351 1.00 8.65 274 GLN A CA 1
ATOM 1823 C C . GLN A 1 256 ? 21.841 13.734 30.721 1.00 9.08 274 GLN A C 1
ATOM 1824 O O . GLN A 1 256 ? 22.831 14.289 31.197 1.00 9.09 274 GLN A O 1
ATOM 1830 N N . ILE A 1 257 ? 21.808 12.449 30.419 1.00 8.79 275 ILE A N 1
ATOM 1831 C CA . ILE A 1 257 ? 23.011 11.608 30.331 1.00 8.96 275 ILE A CA 1
ATOM 1832 C C . ILE A 1 257 ? 23.378 11.533 28.850 1.00 9.36 275 ILE A C 1
ATOM 1833 O O . ILE A 1 257 ? 22.543 11.180 28.000 1.00 10.60 275 ILE A O 1
ATOM 1838 N N . ASP A 1 258 ? 24.620 11.886 28.510 1.00 9.99 276 ASP A N 1
ATOM 1839 C CA . ASP A 1 258 ? 25.052 11.741 27.108 1.00 11.06 276 ASP A CA 1
ATOM 1840 C C . ASP A 1 258 ? 25.023 10.271 26.668 1.00 12.01 276 ASP A C 1
ATOM 1841 O O . ASP A 1 258 ? 25.251 9.360 27.455 1.00 12.08 276 ASP A O 1
ATOM 1846 N N . LYS A 1 259 ? 24.815 10.071 25.364 1.00 11.71 277 LYS A N 1
ATOM 1847 C CA . LYS A 1 259 ? 24.958 8.741 24.786 1.00 12.97 277 LYS A CA 1
ATOM 1848 C C . LYS A 1 259 ? 26.329 8.165 25.092 1.00 12.50 277 LYS A C 1
ATOM 1849 O O . LYS A 1 259 ? 27.330 8.894 25.143 1.00 13.14 277 LYS A O 1
ATOM 1855 N N . SER A 1 260 ? 26.351 6.870 25.363 1.00 13.80 278 SER A N 1
ATOM 1856 C CA . SER A 1 260 ? 27.575 6.115 25.675 1.00 15.99 278 SER A CA 1
ATOM 1857 C C . SER A 1 260 ? 28.211 6.494 27.003 1.00 13.97 278 SER A C 1
ATOM 1858 O O . SER A 1 260 ? 29.344 6.069 27.292 1.00 17.41 278 SER A O 1
ATOM 1861 N N . CYS A 1 261 ? 27.443 7.201 27.851 1.00 12.53 279 CYS A N 1
ATOM 1862 C CA . CYS A 1 261 ? 27.926 7.650 29.156 1.00 11.86 279 CYS A CA 1
ATOM 1863 C C . CYS A 1 261 ? 27.044 7.059 30.240 1.00 10.70 279 CYS A C 1
ATOM 1864 O O . CYS A 1 261 ? 26.108 6.302 29.957 1.00 12.24 279 CYS A O 1
ATOM 1867 N N . ASP A 1 262 ? 27.328 7.362 31.498 1.00 10.89 280 ASP A N 1
ATOM 1868 C CA . ASP A 1 262 ? 26.508 6.814 32.568 1.00 10.06 280 ASP A CA 1
ATOM 1869 C C . ASP A 1 262 ? 26.542 7.745 33.780 1.00 10.06 280 ASP A C 1
ATOM 1870 O O . ASP A 1 262 ? 27.245 8.772 33.808 1.00 10.01 280 ASP A O 1
ATOM 1875 N N . ILE A 1 263 ? 25.751 7.376 34.778 1.00 9.57 281 ILE A N 1
ATOM 1876 C CA . ILE A 1 263 ? 25.742 8.000 36.093 1.00 8.72 281 ILE A CA 1
ATOM 1877 C C . ILE A 1 263 ? 25.118 7.029 37.064 1.00 9.36 281 ILE A C 1
ATOM 1878 O O . ILE A 1 263 ? 24.321 6.182 36.675 1.00 10.27 281 ILE A O 1
ATOM 1883 N N . ALA A 1 264 ? 25.422 7.217 38.340 1.00 9.16 282 ALA A N 1
ATOM 1884 C CA . ALA A 1 264 ? 24.611 6.670 39.440 1.00 8.90 282 ALA A CA 1
ATOM 1885 C C . ALA A 1 264 ? 23.986 7.865 40.161 1.00 9.28 282 ALA A C 1
ATOM 1886 O O . ALA A 1 264 ? 24.661 8.848 40.430 1.00 9.74 282 ALA A O 1
ATOM 1888 N N . ILE A 1 265 ? 22.701 7.754 40.443 1.00 9.79 283 ILE A N 1
ATOM 1889 C CA . ILE A 1 265 ? 22.001 8.721 41.298 1.00 9.17 283 ILE A CA 1
ATOM 1890 C C . ILE A 1 265 ? 21.374 7.888 42.416 1.00 10.16 283 ILE A C 1
ATOM 1891 O O . ILE A 1 265 ? 20.546 6.994 42.172 1.00 10.91 283 ILE A O 1
ATOM 1896 N N . LYS A 1 266 ? 21.773 8.212 43.647 1.00 10.32 284 LYS A N 1
ATOM 1897 C CA A LYS A 1 266 ? 21.390 7.443 44.825 0.70 11.02 284 LYS A CA 1
ATOM 1898 C CA B LYS A 1 266 ? 21.435 7.434 44.834 0.30 10.87 284 LYS A CA 1
ATOM 1899 C C . LYS A 1 266 ? 20.935 8.385 45.919 1.00 10.23 284 LYS A C 1
ATOM 1900 O O . LYS A 1 266 ? 21.540 9.430 46.131 1.00 11.14 284 LYS A O 1
ATOM 1911 N N . ASN A 1 267 ? 19.903 7.992 46.645 1.00 8.91 285 ASN A N 1
ATOM 1912 C CA . ASN A 1 267 ? 19.444 8.722 47.818 1.00 10.35 285 ASN A CA 1
ATOM 1913 C C . ASN A 1 267 ? 19.280 10.200 47.506 1.00 9.36 285 ASN A C 1
ATOM 1914 O O . ASN A 1 267 ? 19.938 11.056 48.082 1.00 11.28 285 ASN A O 1
ATOM 1919 N N . SER A 1 268 ? 18.395 10.484 46.569 1.00 9.40 286 SER A N 1
ATOM 1920 C CA . SER A 1 268 ? 18.141 11.828 46.065 1.00 8.74 286 SER A CA 1
ATOM 1921 C C . SER A 1 268 ? 16.671 12.062 45.856 1.00 8.66 286 SER A C 1
ATOM 1922 O O . SER A 1 268 ? 15.860 11.116 45.788 1.00 10.25 286 SER A O 1
ATOM 1925 N N . ALA A 1 269 ? 16.282 13.332 45.777 1.00 8.61 287 ALA A N 1
ATOM 1926 C CA . ALA A 1 269 ? 14.863 13.659 45.672 1.00 9.62 287 ALA A CA 1
ATOM 1927 C C . ALA A 1 269 ? 14.597 14.903 44.816 1.00 8.71 287 ALA A C 1
ATOM 1928 O O . ALA A 1 269 ? 15.321 15.917 44.899 1.00 10.10 287 ALA A O 1
ATOM 1930 N N . ALA A 1 270 ? 13.532 14.837 44.027 1.00 9.37 288 ALA A N 1
ATOM 1931 C CA . ALA A 1 270 ? 13.056 15.957 43.226 1.00 8.86 288 ALA A CA 1
ATOM 1932 C C . ALA A 1 270 ? 11.890 16.624 43.935 1.00 9.38 288 ALA A C 1
ATOM 1933 O O . ALA A 1 270 ? 10.899 15.956 44.273 1.00 11.78 288 ALA A O 1
ATOM 1935 N N . TRP A 1 271 ? 11.989 17.923 44.119 1.00 9.41 289 TRP A N 1
ATOM 1936 C CA . TRP A 1 271 ? 10.934 18.709 44.740 1.00 8.54 289 TRP A CA 1
ATOM 1937 C C . TRP A 1 271 ? 10.691 19.995 43.975 1.00 9.85 289 TRP A C 1
ATOM 1938 O O . TRP A 1 271 ? 10.156 20.974 44.519 1.00 11.20 289 TRP A O 1
ATOM 1949 N N . SER A 1 272 ? 10.995 19.979 42.674 1.00 10.37 290 SER A N 1
ATOM 1950 C CA . SER A 1 272 ? 10.828 21.120 41.776 1.00 9.73 290 SER A CA 1
ATOM 1951 C C . SER A 1 272 ? 9.664 20.898 40.813 1.00 10.35 290 SER A C 1
ATOM 1952 O O . SER A 1 272 ? 9.461 19.791 40.323 1.00 10.51 290 SER A O 1
ATOM 1955 N N . ASN A 1 273 ? 8.958 21.974 40.460 1.00 10.23 291 ASN A N 1
ATOM 1956 C CA . ASN A 1 273 ? 8.086 21.959 39.293 1.00 10.02 291 ASN A CA 1
ATOM 1957 C C . ASN A 1 273 ? 8.940 21.980 38.017 1.00 10.37 291 ASN A C 1
ATOM 1958 O O . ASN A 1 273 ? 9.949 22.701 37.960 1.00 11.79 291 ASN A O 1
ATOM 1963 N N . LEU A 1 274 ? 8.552 21.163 37.032 1.00 9.94 292 LEU A N 1
ATOM 1964 C CA . LEU A 1 274 ? 9.369 20.873 35.858 1.00 9.40 292 LEU A CA 1
ATOM 1965 C C . LEU A 1 274 ? 8.560 21.170 34.609 1.00 10.70 292 LEU A C 1
ATOM 1966 O O . LEU A 1 274 ? 7.435 20.652 34.457 1.00 11.94 292 LEU A O 1
ATOM 1971 N N . THR A 1 275 ? 9.138 21.987 33.723 1.00 9.95 293 THR A N 1
ATOM 1972 C CA . THR A 1 275 ? 8.454 22.470 32.529 1.00 11.14 293 THR A CA 1
ATOM 1973 C C . THR A 1 275 ? 9.306 22.361 31.273 1.00 11.11 293 THR A C 1
ATOM 1974 O O . THR A 1 275 ? 10.377 22.946 31.192 1.00 11.91 293 THR A O 1
ATOM 1978 N N . GLY A 1 276 ? 8.834 21.594 30.291 1.00 11.08 294 GLY A N 1
ATOM 1979 C CA . GLY A 1 276 ? 9.395 21.599 28.933 1.00 10.89 294 GLY A CA 1
ATOM 1980 C C . GLY A 1 276 ? 8.450 22.415 28.085 1.00 12.82 294 GLY A C 1
ATOM 1981 O O . GLY A 1 276 ? 7.282 22.067 27.973 1.00 14.91 294 GLY A O 1
ATOM 1982 N N . VAL A 1 277 ? 8.938 23.502 27.484 1.00 12.43 295 VAL A N 1
ATOM 1983 C CA . VAL A 1 277 ? 8.053 24.402 26.740 1.00 13.72 295 VAL A CA 1
ATOM 1984 C C . VAL A 1 277 ? 7.604 23.786 25.410 1.00 14.12 295 VAL A C 1
ATOM 1985 O O . VAL A 1 277 ? 6.405 23.645 25.172 1.00 16.15 295 VAL A O 1
ATOM 1989 N N . ASP A 1 278 ? 8.548 23.405 24.567 1.00 13.84 296 ASP A N 1
ATOM 1990 C CA . ASP A 1 278 ? 8.222 22.773 23.293 1.00 12.70 296 ASP A CA 1
ATOM 1991 C C . ASP A 1 278 ? 7.622 21.389 23.500 1.00 13.48 296 ASP A C 1
ATOM 1992 O O . ASP A 1 278 ? 8.040 20.654 24.391 1.00 13.87 296 ASP A O 1
ATOM 1997 N N . ALA A 1 279 ? 6.683 21.016 22.628 1.00 15.01 297 ALA A N 1
ATOM 1998 C CA . ALA A 1 279 ? 6.050 19.690 22.666 1.00 14.41 297 ALA A CA 1
ATOM 1999 C C . ALA A 1 279 ? 7.026 18.514 22.524 1.00 15.68 297 ALA A C 1
ATOM 2000 O O . ALA A 1 279 ? 6.711 17.410 22.957 1.00 16.29 297 ALA A O 1
ATOM 2002 N N . SER A 1 280 ? 8.195 18.736 21.922 1.00 13.77 298 SER A N 1
ATOM 2003 C CA . SER A 1 280 ? 9.201 17.696 21.731 1.00 13.81 298 SER A CA 1
ATOM 2004 C C . SER A 1 280 ? 10.028 17.471 22.994 1.00 13.16 298 SER A C 1
ATOM 2005 O O . SER A 1 280 ? 10.909 16.604 23.000 1.00 14.24 298 SER A O 1
ATOM 2008 N N . SER A 1 281 ? 9.796 18.281 24.030 1.00 12.03 299 SER A N 1
ATOM 2009 C CA . SER A 1 281 ? 10.526 18.147 25.287 1.00 12.35 299 SER A CA 1
ATOM 2010 C C . SER A 1 281 ? 10.230 16.827 26.000 1.00 11.61 299 SER A C 1
ATOM 2011 O O . SER A 1 281 ? 9.200 16.191 25.790 1.00 12.76 299 SER A O 1
ATOM 2014 N N . THR A 1 282 ? 11.177 16.417 26.837 1.00 11.30 300 THR A N 1
ATOM 2015 C CA . THR A 1 282 ? 11.003 15.261 27.723 1.00 9.29 300 THR A CA 1
ATOM 2016 C C . THR A 1 282 ? 11.207 15.749 29.154 1.00 10.23 300 THR A C 1
ATOM 2017 O O . THR A 1 282 ? 12.124 16.517 29.433 1.00 12.57 300 THR A O 1
ATOM 2021 N N . VAL A 1 283 ? 10.336 15.303 30.050 1.00 9.45 301 VAL A N 1
ATOM 2022 C CA . VAL A 1 283 ? 10.374 15.677 31.451 1.00 9.45 301 VAL A CA 1
ATOM 2023 C C . VAL A 1 283 ? 10.368 14.443 32.321 1.00 9.47 301 VAL A C 1
ATOM 2024 O O . VAL A 1 283 ? 9.441 13.627 32.244 1.00 11.22 301 VAL A O 1
ATOM 2028 N N . GLY A 1 284 ? 11.403 14.308 33.140 1.00 9.40 302 GLY A N 1
ATOM 2029 C CA . GLY A 1 284 ? 11.520 13.185 34.092 1.00 9.35 302 GLY A CA 1
ATOM 2030 C C . GLY A 1 284 ? 11.607 13.749 35.496 1.00 9.56 302 GLY A C 1
ATOM 2031 O O . GLY A 1 284 ? 12.348 14.722 35.745 1.00 9.52 302 GLY A O 1
ATOM 2032 N N . ARG A 1 285 ? 10.903 13.159 36.452 1.00 9.28 303 ARG A N 1
ATOM 2033 C CA . ARG A 1 285 ? 10.984 13.712 37.814 1.00 8.81 303 ARG A CA 1
ATOM 2034 C C . ARG A 1 285 ? 12.435 13.714 38.271 1.00 7.57 303 ARG A C 1
ATOM 2035 O O . ARG A 1 285 ? 12.840 14.627 38.986 1.00 9.61 303 ARG A O 1
ATOM 2043 N N . ILE A 1 286 ? 13.208 12.672 37.923 1.00 8.34 304 ILE A N 1
ATOM 2044 C CA . ILE A 1 286 ? 14.633 12.610 38.308 1.00 8.99 304 ILE A CA 1
ATOM 2045 C C . ILE A 1 286 ? 15.557 12.983 37.138 1.00 7.79 304 ILE A C 1
ATOM 2046 O O . ILE A 1 286 ? 16.438 13.858 37.275 1.00 8.62 304 ILE A O 1
ATOM 2051 N N . VAL A 1 287 ? 15.427 12.268 36.021 1.00 8.45 305 VAL A N 1
ATOM 2052 C CA . VAL A 1 287 ? 16.309 12.419 34.848 1.00 7.71 305 VAL A CA 1
ATOM 2053 C C . VAL A 1 287 ? 15.459 12.607 33.598 1.00 8.77 305 VAL A C 1
ATOM 2054 O O . VAL A 1 287 ? 14.504 11.845 33.363 1.00 9.01 305 VAL A O 1
ATOM 2058 N N . GLY A 1 288 ? 15.847 13.572 32.756 1.00 9.11 306 GLY A N 1
ATOM 2059 C CA . GLY A 1 288 ? 15.079 13.912 31.544 1.00 9.13 306 GLY A CA 1
ATOM 2060 C C . GLY A 1 288 ? 15.396 13.235 30.223 1.00 10.14 306 GLY A C 1
ATOM 2061 O O . GLY A 1 288 ? 14.481 13.113 29.390 1.00 10.65 306 GLY A O 1
ATOM 2062 N N . VAL A 1 289 ? 16.643 12.795 30.014 1.00 9.87 307 VAL A N 1
ATOM 2063 C CA . VAL A 1 289 ? 17.084 12.252 28.726 1.00 9.31 307 VAL A CA 1
ATOM 2064 C C . VAL A 1 289 ? 18.070 11.119 28.912 1.00 9.79 307 VAL A C 1
ATOM 2065 O O . VAL A 1 289 ? 19.029 11.240 29.696 1.00 10.22 307 VAL A O 1
ATOM 2069 N N . SER A 1 290 ? 17.869 10.035 28.141 1.00 9.13 308 SER A N 1
ATOM 2070 C CA . SER A 1 290 ? 18.717 8.847 28.160 1.00 10.65 308 SER A CA 1
ATOM 2071 C C . SER A 1 290 ? 18.854 8.302 29.575 1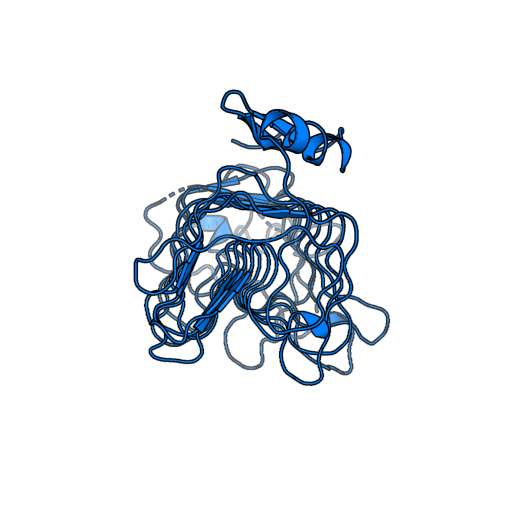.00 9.76 308 SER A C 1
ATOM 2072 O O . SER A 1 290 ? 19.897 7.779 29.959 1.00 9.91 308 SER A O 1
ATOM 2075 N N . ALA A 1 291 ? 17.752 8.352 30.331 1.00 10.05 309 ALA A N 1
ATOM 2076 C CA . ALA A 1 291 ? 17.769 7.920 31.724 1.00 8.73 309 ALA A CA 1
ATOM 2077 C C . ALA A 1 291 ? 18.138 6.452 31.888 1.00 9.86 309 ALA A C 1
ATOM 2078 O O . ALA A 1 291 ? 18.689 6.062 32.921 1.00 10.12 309 ALA A O 1
ATOM 2080 N N . SER A 1 292 ? 17.841 5.615 30.876 1.00 9.78 310 SER A N 1
ATOM 2081 C CA . SER A 1 292 ? 18.163 4.178 30.947 1.00 11.67 310 SER A CA 1
ATOM 2082 C C . SER A 1 292 ? 19.652 3.878 31.036 1.00 11.95 310 SER A C 1
ATOM 2083 O O . SER A 1 292 ? 20.047 2.761 31.388 1.00 13.86 310 SER A O 1
ATOM 2086 N N . LEU A 1 293 ? 20.475 4.899 30.784 1.00 10.37 311 LEU A N 1
ATOM 2087 C CA . LEU A 1 293 ? 21.935 4.761 30.896 1.00 11.77 311 LEU A CA 1
ATOM 2088 C C . LEU A 1 293 ? 22.409 4.905 32.346 1.00 12.49 311 LEU A C 1
ATOM 2089 O O . LEU A 1 293 ? 23.570 4.609 32.665 1.00 14.43 311 LEU A O 1
ATOM 2094 N N . GLY A 1 294 ? 21.516 5.351 33.227 1.00 10.87 312 GLY A N 1
ATOM 2095 C CA . GLY A 1 294 ? 21.831 5.504 34.632 1.00 10.90 312 GLY A CA 1
ATOM 2096 C C . GLY A 1 294 ? 21.437 4.330 35.512 1.00 10.43 312 GLY A C 1
ATOM 2097 O O . GLY A 1 294 ? 20.600 3.498 35.141 1.00 12.31 312 GLY A O 1
ATOM 2098 N N . SER A 1 295 ? 22.052 4.314 36.693 1.00 10.35 313 SER A N 1
ATOM 2099 C CA A SER A 1 295 ? 21.796 3.344 37.739 0.70 10.63 313 SER A CA 1
ATOM 2100 C CA B SER A 1 295 ? 21.795 3.339 37.739 0.30 11.35 313 SER A CA 1
ATOM 2101 C C . SER A 1 295 ? 21.271 4.094 38.968 1.00 10.22 313 SER A C 1
ATOM 2102 O O . SER A 1 295 ? 21.894 5.054 39.430 1.00 11.96 313 SER A O 1
ATOM 2107 N N . TYR A 1 296 ? 20.147 3.648 39.491 1.00 10.16 314 TYR A N 1
ATOM 2108 C CA . TYR A 1 296 ? 19.435 4.419 40.493 1.00 10.19 314 TYR A CA 1
ATOM 2109 C C . TYR A 1 296 ? 19.121 3.614 41.724 1.00 10.58 314 TYR A C 1
ATOM 2110 O O . TYR A 1 296 ? 18.808 2.408 41.643 1.00 11.59 314 TYR A O 1
ATOM 2119 N N . GLU A 1 297 ? 19.141 4.296 42.872 1.00 10.09 315 GLU A N 1
ATOM 2120 C CA . GLU A 1 297 ? 18.731 3.684 44.132 1.00 10.58 315 GLU A CA 1
ATOM 2121 C C . GLU A 1 297 ? 18.102 4.781 44.981 1.00 8.91 315 GLU A C 1
ATOM 2122 O O . GLU A 1 297 ? 18.695 5.845 45.119 1.00 9.38 315 GLU A O 1
ATOM 2128 N N . ASN A 1 298 ? 16.956 4.504 45.601 1.00 9.17 316 ASN A N 1
ATOM 2129 C CA . ASN A 1 298 ? 16.357 5.415 46.572 1.00 9.47 316 ASN A CA 1
ATOM 2130 C C . ASN A 1 298 ? 16.216 6.844 46.019 1.00 9.46 316 ASN A C 1
ATOM 2131 O O . ASN A 1 298 ? 16.777 7.805 46.589 1.00 9.41 316 ASN A O 1
ATOM 2136 N N . CYS A 1 299 ? 15.524 6.949 44.875 1.00 9.49 317 CYS A N 1
ATOM 2137 C CA . CYS A 1 299 ? 15.241 8.228 44.242 1.00 9.23 317 CYS A CA 1
ATOM 2138 C C . CYS A 1 299 ? 13.756 8.531 44.366 1.00 7.77 317 CYS A C 1
ATOM 2139 O O . CYS A 1 299 ? 12.906 7.698 43.959 1.00 9.13 317 CYS A O 1
ATOM 2142 N N . TYR A 1 300 ? 13.436 9.703 44.920 1.00 8.41 318 TYR A N 1
ATOM 2143 C CA . TYR A 1 300 ? 12.086 10.114 45.271 1.00 8.87 318 TYR A CA 1
ATOM 2144 C C . TYR A 1 300 ? 11.703 11.403 44.603 1.00 8.70 318 TYR A C 1
ATOM 2145 O O . TYR A 1 300 ? 12.567 12.182 44.158 1.00 8.87 318 TYR A O 1
ATOM 2154 N N . ALA A 1 301 ? 10.408 11.670 44.569 1.00 9.28 319 ALA A N 1
ATOM 2155 C CA . ALA A 1 301 ? 9.889 12.938 44.089 1.00 10.30 319 ALA A CA 1
ATOM 2156 C C . ALA A 1 301 ? 8.700 13.330 44.924 1.00 8.97 319 ALA A C 1
ATOM 2157 O O . ALA A 1 301 ? 7.869 12.482 45.280 1.00 10.48 319 ALA A O 1
ATOM 2159 N N . CYS A 1 302 ? 8.562 14.608 45.260 1.00 10.04 320 CYS A N 1
ATOM 2160 C CA A CYS A 1 302 ? 7.366 15.010 45.991 0.70 11.18 320 CYS A CA 1
ATOM 2161 C CA B CYS A 1 302 ? 7.377 15.083 45.960 0.30 11.52 320 CYS A CA 1
ATOM 2162 C C . CYS A 1 302 ? 6.133 14.817 45.118 1.00 10.95 320 CYS A C 1
ATOM 2163 O O . CYS A 1 302 ? 6.109 15.156 43.940 1.00 11.22 320 CYS A O 1
ATOM 2168 N N . GLU A 1 303 ? 5.090 14.262 45.740 1.00 10.57 321 GLU A N 1
ATOM 2169 C CA . GLU A 1 303 ? 3.840 13.925 45.065 1.00 12.28 321 GLU A CA 1
ATOM 2170 C C . GLU A 1 303 ? 3.150 15.161 44.481 1.00 14.51 321 GLU A C 1
ATOM 2171 O O . GLU A 1 303 ? 2.342 15.033 43.566 1.00 18.27 321 GLU A O 1
ATOM 2177 N N . SER A 1 304 ? 3.478 16.346 44.996 1.00 14.38 322 SER A N 1
ATOM 2178 C CA . SER A 1 304 ? 2.792 17.565 44.575 1.00 18.12 322 SER A CA 1
ATOM 2179 C C . SER A 1 304 ? 3.512 18.387 43.506 1.00 16.21 322 SER A C 1
ATOM 2180 O O . SER A 1 304 ? 2.985 19.424 43.111 1.00 17.60 322 SER A O 1
ATOM 2183 N N . ILE A 1 305 ? 4.675 17.924 43.015 1.00 13.36 323 ILE A N 1
ATOM 2184 C CA . ILE A 1 305 ? 5.325 18.690 41.946 1.00 12.88 323 ILE A CA 1
ATOM 2185 C C . ILE A 1 305 ? 4.459 18.635 40.688 1.00 13.97 323 ILE A C 1
ATOM 2186 O O . ILE A 1 305 ? 3.730 17.656 40.443 1.00 15.54 323 ILE A O 1
ATOM 2191 N N . VAL A 1 306 ? 4.562 19.700 39.892 1.00 13.77 324 VAL A N 1
ATOM 2192 C CA . VAL A 1 306 ? 3.791 19.822 38.641 1.00 15.14 324 VAL A CA 1
ATOM 2193 C C . VAL A 1 306 ? 4.762 19.656 37.466 1.00 12.49 324 VAL A C 1
ATOM 2194 O O . VAL A 1 306 ? 5.779 20.353 37.389 1.00 11.99 324 VAL A O 1
ATOM 2198 N N . LEU A 1 307 ? 4.424 18.727 36.574 1.00 13.78 325 LEU A N 1
ATOM 2199 C CA A LEU A 1 307 ? 5.193 18.429 35.366 0.50 12.64 325 LEU A CA 1
ATOM 2200 C CA B LEU A 1 307 ? 5.175 18.412 35.376 0.50 12.51 325 LEU A CA 1
ATOM 2201 C C . LEU A 1 307 ? 4.335 18.875 34.179 1.00 13.44 325 LEU A C 1
ATOM 2202 O O . LEU A 1 307 ? 3.163 18.503 34.066 1.00 15.04 325 LEU A O 1
ATOM 2211 N N . LYS A 1 308 ? 4.947 19.647 33.285 1.00 12.61 326 LYS A N 1
ATOM 2212 C CA . LYS A 1 308 ? 4.273 20.181 32.095 1.00 13.06 326 LYS A CA 1
ATOM 2213 C C . LYS A 1 308 ? 5.136 20.056 30.857 1.00 13.44 326 LYS A C 1
ATOM 2214 O O . LYS A 1 308 ? 6.348 20.292 30.901 1.00 12.96 326 LYS A O 1
ATOM 2220 N N . VAL A 1 309 ? 4.499 19.679 29.748 1.00 14.17 327 VAL A N 1
ATOM 2221 C CA . VAL A 1 309 ? 5.104 19.713 28.425 1.00 14.31 327 VAL A CA 1
ATOM 2222 C C . VAL A 1 309 ? 4.106 20.429 27.525 1.00 16.26 327 VAL A C 1
ATOM 2223 O O . VAL A 1 309 ? 2.938 20.013 27.443 1.00 17.19 327 VAL A O 1
ATOM 2227 N N . ASN A 1 310 ? 4.542 21.494 26.861 1.00 16.00 328 ASN A N 1
ATOM 2228 C CA . ASN A 1 310 ? 3.659 22.276 25.969 1.00 18.31 328 ASN A CA 1
ATOM 2229 C C . ASN A 1 310 ? 2.364 22.696 26.664 1.00 20.57 328 ASN A C 1
ATOM 2230 O O . ASN A 1 310 ? 1.271 22.551 26.110 1.00 21.21 328 ASN A O 1
ATOM 2235 N N . GLU A 1 311 ? 2.525 23.170 27.896 1.00 21.83 329 GLU A N 1
ATOM 2236 C CA . GLU A 1 311 ? 1.434 23.655 28.768 1.00 25.60 329 GLU A CA 1
ATOM 2237 C C . GLU A 1 311 ? 0.435 22.589 29.262 1.00 25.79 329 GLU A C 1
ATOM 2238 O O . GLU A 1 311 ? -0.499 22.919 29.985 1.00 31.14 329 GLU A O 1
ATOM 2244 N N . LYS A 1 312 ? 0.653 21.325 28.921 1.00 23.12 330 LYS A N 1
ATOM 2245 C CA . LYS A 1 312 ? -0.235 20.231 29.317 1.00 24.25 330 LYS A CA 1
ATOM 2246 C C . LYS A 1 312 ? 0.420 19.562 30.512 1.00 23.66 330 LYS A C 1
ATOM 2247 O O . LYS A 1 312 ? 1.609 19.248 30.470 1.00 21.13 330 LYS A O 1
ATOM 2249 N N . THR A 1 313 ? -0.355 19.342 31.572 1.00 22.07 331 THR A N 1
ATOM 2250 C CA A THR A 1 313 ? 0.124 18.595 32.741 0.70 20.89 331 THR A CA 1
ATOM 2251 C CA B THR A 1 313 ? 0.162 18.615 32.727 0.30 22.28 331 THR A CA 1
ATOM 2252 C C . THR A 1 313 ? 0.322 17.134 32.377 1.00 21.98 331 THR A C 1
ATOM 2253 O O . THR A 1 313 ? -0.558 16.533 31.718 1.00 27.01 331 THR A O 1
ATOM 2260 N N . ILE A 1 314 ? 1.444 16.555 32.799 1.00 19.78 332 ILE A N 1
ATOM 2261 C CA A ILE A 1 314 ? 1.845 15.167 32.575 0.60 22.78 332 ILE A CA 1
ATOM 2262 C CA B ILE A 1 314 ? 1.677 15.139 32.559 0.40 20.49 332 ILE A CA 1
ATOM 2263 C C . ILE A 1 314 ? 1.750 14.437 33.910 1.00 21.08 332 ILE A C 1
ATOM 2264 O O . ILE A 1 314 ? 2.069 15.029 34.934 1.00 22.57 332 ILE A O 1
ATOM 2273 N N A THR A 1 315 ? 1.322 13.186 33.869 0.50 20.64 333 THR A N 1
ATOM 2274 N N B THR A 1 315 ? 1.383 13.154 33.933 0.50 20.70 333 THR A N 1
ATOM 2275 C CA A THR A 1 315 ? 1.397 12.298 35.000 0.50 21.01 333 THR A CA 1
ATOM 2276 C CA B THR A 1 315 ? 1.337 12.367 35.183 0.50 21.54 333 THR A CA 1
ATOM 2277 C C A THR A 1 315 ? 2.722 11.561 34.901 0.50 19.32 333 THR A C 1
ATOM 2278 C C B THR A 1 315 ? 2.322 11.185 35.155 0.50 21.09 333 THR A C 1
ATOM 2279 O O A THR A 1 315 ? 3.255 11.356 33.791 0.50 19.43 333 THR A O 1
ATOM 2280 O O B THR A 1 315 ? 2.143 10.222 34.408 0.50 23.13 333 THR A O 1
ATOM 2287 N N . ALA A 1 316 ? 3.294 11.233 36.055 1.00 17.29 334 ALA A N 1
ATOM 2288 C CA . ALA A 1 316 ? 4.429 10.324 36.102 1.00 15.79 334 ALA A CA 1
ATOM 2289 C C . ALA A 1 316 ? 4.127 9.131 36.982 1.00 17.07 334 ALA A C 1
ATOM 2290 O O . ALA A 1 316 ? 3.577 9.280 38.076 1.00 22.25 334 ALA A O 1
ATOM 2292 N N . SER A 1 317 ? 4.566 7.968 36.541 1.00 17.44 335 SER A N 1
ATOM 2293 C CA A SER A 1 317 ? 4.378 6.719 37.272 0.60 17.37 335 SER A CA 1
ATOM 2294 C CA B SER A 1 317 ? 4.362 6.736 37.296 0.40 17.18 335 SER A CA 1
ATOM 2295 C C . SER A 1 317 ? 5.615 6.387 38.097 1.00 14.80 335 SER A C 1
ATOM 2296 O O . SER A 1 317 ? 6.732 6.651 37.677 1.00 15.21 335 SER A O 1
ATOM 2301 N N . ASP A 1 318 ? 5.413 5.788 39.259 1.00 12.00 336 ASP A N 1
ATOM 2302 C CA . ASP A 1 318 ? 6.524 5.364 40.099 1.00 9.85 336 ASP A CA 1
ATOM 2303 C C . ASP A 1 318 ? 7.380 4.281 39.430 1.00 10.40 336 ASP A C 1
ATOM 2304 O O . ASP A 1 318 ? 6.862 3.343 38.822 1.00 13.44 336 ASP A O 1
ATOM 2309 N N . GLU A 1 319 ? 8.692 4.407 39.568 1.00 10.65 337 GLU A N 1
ATOM 2310 C CA . GLU A 1 319 ? 9.643 3.425 39.079 1.00 11.80 337 GLU A CA 1
ATOM 2311 C C . GLU A 1 319 ? 10.947 3.608 39.825 1.00 10.31 337 GLU A C 1
ATOM 2312 O O . GLU A 1 319 ? 11.244 4.693 40.329 1.00 11.92 337 GLU A O 1
ATOM 2318 N N . SER A 1 320 ? 11.728 2.545 39.916 1.00 9.97 338 SER A N 1
ATOM 2319 C CA . SER A 1 320 ? 13.029 2.568 40.606 1.00 10.63 338 SER A CA 1
ATOM 2320 C C . SER A 1 320 ? 14.218 2.322 39.666 1.00 11.35 338 SER A C 1
ATOM 2321 O O . SER A 1 320 ? 15.374 2.429 40.087 1.00 12.13 338 SER A O 1
ATOM 2324 N N . SER A 1 321 ? 13.914 1.995 38.401 1.00 11.89 339 SER A N 1
ATOM 2325 C CA A SER A 1 321 ? 14.909 1.979 37.347 0.60 13.32 339 SER A CA 1
ATOM 2326 C CA B SER A 1 321 ? 14.891 1.934 37.321 0.40 12.90 339 SER A CA 1
ATOM 2327 C C . SER A 1 321 ? 14.246 2.587 36.122 1.00 12.58 339 SER A C 1
ATOM 2328 O O . SER A 1 321 ? 13.017 2.773 36.089 1.00 14.34 339 SER A O 1
ATOM 2333 N N . ALA A 1 322 ? 15.075 2.972 35.156 1.00 13.68 340 ALA A N 1
ATOM 2334 C CA . ALA A 1 322 ? 14.614 3.556 33.916 1.00 15.51 340 ALA A CA 1
ATOM 2335 C C . ALA A 1 322 ? 14.837 2.571 32.775 1.00 18.05 340 ALA A C 1
ATOM 2336 O O . ALA A 1 322 ? 15.944 2.038 32.590 1.00 18.81 340 ALA A O 1
ATOM 2338 N N . THR A 1 323 ? 13.769 2.382 32.015 1.00 19.71 341 THR A N 1
ATOM 2339 C CA A THR A 1 323 ? 13.836 1.565 30.801 0.70 20.41 341 THR A CA 1
ATOM 2340 C CA B THR A 1 323 ? 13.728 1.563 30.795 0.30 20.46 341 THR A CA 1
ATOM 2341 C C . THR A 1 323 ? 13.918 2.403 29.522 1.00 21.56 341 THR A C 1
ATOM 2342 O O . THR A 1 323 ? 14.330 1.883 28.466 1.00 23.84 341 THR A O 1
ATOM 2349 N N . GLY A 1 324 ? 13.591 3.694 29.615 1.00 18.75 342 GLY A N 1
ATOM 2350 C CA . GLY A 1 324 ? 13.564 4.579 28.462 1.00 18.21 342 GLY A CA 1
ATOM 2351 C C . GLY A 1 324 ? 14.186 5.920 28.733 1.00 14.99 342 GLY A C 1
ATOM 2352 O O . GLY A 1 324 ? 15.159 6.009 29.503 1.00 16.51 342 GLY A O 1
ATOM 2353 N N . THR A 1 325 ? 13.604 6.971 28.149 1.00 13.38 343 THR A N 1
ATOM 2354 C CA A THR A 1 325 ? 14.206 8.293 28.108 0.50 10.09 343 THR A CA 1
ATOM 2355 C CA B THR A 1 325 ? 14.334 8.251 28.141 0.50 12.59 343 THR A CA 1
ATOM 2356 C C . THR A 1 325 ? 14.267 8.970 29.484 1.00 9.95 343 THR A C 1
ATOM 2357 O O . THR A 1 325 ? 15.244 9.651 29.832 1.00 10.51 343 THR A O 1
ATOM 2364 N N . THR A 1 326 ? 13.171 8.834 30.229 1.00 11.78 344 THR A N 1
ATOM 2365 C CA . THR A 1 326 ? 13.031 9.512 31.501 1.00 9.85 344 THR A CA 1
ATOM 2366 C C . THR A 1 326 ? 13.093 8.550 32.662 1.00 9.77 344 THR A C 1
ATOM 2367 O O . THR A 1 326 ? 12.856 7.342 32.525 1.00 11.02 344 THR A O 1
ATOM 2371 N N . PHE A 1 327 ? 13.427 9.089 33.831 1.00 9.85 345 PHE A N 1
ATOM 2372 C CA . PHE A 1 327 ? 13.342 8.339 35.079 1.00 9.05 345 PHE A CA 1
ATOM 2373 C C . PHE A 1 327 ? 12.595 9.191 36.088 1.00 9.82 345 PHE A C 1
ATOM 2374 O O . PHE A 1 327 ? 13.011 10.322 36.344 1.00 9.34 345 PHE A O 1
ATOM 2382 N N . HIS A 1 328 ? 11.555 8.606 36.707 1.00 9.88 346 HIS A N 1
ATOM 2383 C CA . HIS A 1 328 ? 10.667 9.370 37.580 1.00 9.32 346 HIS A CA 1
ATOM 2384 C C . HIS A 1 328 ? 10.837 9.087 39.069 1.00 8.53 346 HIS A C 1
ATOM 2385 O O . HIS A 1 328 ? 10.300 9.823 39.880 1.00 9.31 346 HIS A O 1
ATOM 2392 N N . GLY A 1 329 ? 11.566 8.029 39.450 1.00 9.36 347 GLY A N 1
ATOM 2393 C CA . GLY A 1 329 ? 11.637 7.714 40.866 1.00 8.66 347 GLY A CA 1
ATOM 2394 C C . GLY A 1 329 ? 10.258 7.395 41.470 1.00 8.79 347 GLY A C 1
ATOM 2395 O O . GLY A 1 32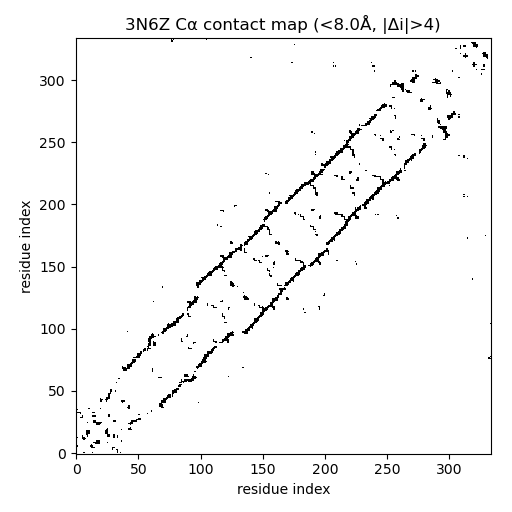9 ? 9.323 7.098 40.745 1.00 10.12 347 GLY A O 1
ATOM 2396 N N . VAL A 1 330 ? 10.185 7.440 42.794 1.00 9.39 348 VAL A N 1
ATOM 2397 C CA . VAL A 1 330 ? 8.999 7.060 43.551 1.00 8.94 348 VAL A CA 1
ATOM 2398 C C . VAL A 1 330 ? 8.431 8.261 44.302 1.00 9.09 348 VAL A C 1
ATOM 2399 O O . VAL A 1 330 ? 9.164 8.942 45.017 1.00 9.17 348 VAL A O 1
ATOM 2403 N N . ALA A 1 331 ? 7.143 8.502 44.170 1.00 10.25 349 ALA A N 1
ATOM 2404 C CA . ALA A 1 331 ? 6.505 9.611 44.843 1.00 9.28 349 ALA A CA 1
ATOM 2405 C C . ALA A 1 331 ? 6.459 9.453 46.368 1.00 9.91 349 ALA A C 1
ATOM 2406 O O . ALA A 1 331 ? 6.222 8.355 46.889 1.00 11.23 349 ALA A O 1
ATOM 2408 N N . LYS A 1 332 ? 6.652 10.568 47.058 1.00 9.90 350 LYS A N 1
ATOM 2409 C CA . LYS A 1 332 ? 6.551 10.678 48.500 1.00 9.98 350 LYS A CA 1
ATOM 2410 C C . LYS A 1 332 ? 5.826 11.969 48.892 1.00 10.01 350 LYS A C 1
ATOM 2411 O O . LYS A 1 332 ? 5.868 12.961 48.167 1.00 11.04 350 LYS A O 1
ATOM 2417 N N . SER A 1 333 ? 5.225 11.973 50.080 1.00 10.85 351 SER A N 1
ATOM 2418 C CA . SER A 1 333 ? 4.647 13.186 50.640 1.00 10.55 351 SER A CA 1
ATOM 2419 C C . SER A 1 333 ? 5.757 14.131 51.094 1.00 11.81 351 SER A C 1
ATOM 2420 O O . SER A 1 333 ? 6.866 13.697 51.346 1.00 11.34 351 SER A O 1
ATOM 2423 N N . ALA A 1 334 ? 5.390 15.383 51.323 1.00 12.06 352 ALA A N 1
ATOM 2424 C CA . ALA A 1 334 ? 6.324 16.361 51.891 1.00 12.76 352 ALA A CA 1
ATOM 2425 C C . ALA A 1 334 ? 6.867 15.870 53.234 1.00 12.71 352 ALA A C 1
ATOM 2426 O O . ALA A 1 334 ? 8.053 16.015 53.514 1.00 13.99 352 ALA A O 1
ATOM 2428 N N . GLU A 1 335 ? 5.982 15.328 54.089 1.00 14.17 353 GLU A N 1
ATOM 2429 C CA . GLU A 1 335 ? 6.403 14.878 55.413 1.00 14.75 353 GLU A CA 1
ATOM 2430 C C . GLU A 1 335 ? 7.385 13.716 55.295 1.00 14.42 353 GLU A C 1
ATOM 2431 O O . GLU A 1 335 ? 8.430 13.691 55.962 1.00 15.09 353 GLU A O 1
ATOM 2437 N N . GLU A 1 336 ? 7.063 12.764 54.421 1.00 13.44 354 GLU A N 1
ATOM 2438 C CA . GLU A 1 336 ? 7.976 11.645 54.168 1.00 11.91 354 GLU A CA 1
ATOM 2439 C C . GLU A 1 336 ? 9.329 12.113 53.656 1.00 12.01 354 GLU A C 1
ATOM 2440 O O . GLU A 1 336 ? 10.364 11.604 54.090 1.00 13.10 354 GLU A O 1
ATOM 2446 N N . LEU A 1 337 ? 9.312 13.021 52.700 1.00 12.45 355 LEU A N 1
ATOM 2447 C CA . LEU A 1 337 ? 10.583 13.531 52.127 1.00 12.30 355 LEU A CA 1
ATOM 2448 C C . LEU A 1 337 ? 11.436 14.237 53.146 1.00 12.62 355 LEU A C 1
ATOM 2449 O O . LEU A 1 337 ? 12.646 14.082 53.151 1.00 13.18 355 LEU A O 1
ATOM 2454 N N . GLY A 1 338 ? 10.807 14.995 54.039 1.00 12.95 356 GLY A N 1
ATOM 2455 C CA . GLY A 1 338 ? 11.569 15.642 55.111 1.00 15.86 356 GLY A CA 1
ATOM 2456 C C . GLY A 1 338 ? 12.319 14.629 55.951 1.00 15.54 356 GLY A C 1
ATOM 2457 O O . GLY A 1 338 ? 13.485 14.847 56.264 1.00 17.19 356 GLY A O 1
ATOM 2458 N N . ASN A 1 339 ? 11.643 13.538 56.329 1.00 14.49 357 ASN A N 1
ATOM 2459 C CA A ASN A 1 339 ? 12.262 12.403 57.056 0.60 16.48 357 ASN A CA 1
ATOM 2460 C CA B ASN A 1 339 ? 12.304 12.526 57.105 0.40 16.15 357 ASN A CA 1
ATOM 2461 C C . ASN A 1 339 ? 13.399 11.810 56.301 1.00 13.77 357 ASN A C 1
ATOM 2462 O O . ASN A 1 339 ? 14.477 11.553 56.833 1.00 14.57 357 ASN A O 1
ATOM 2471 N N . ILE A 1 340 ? 13.139 11.535 55.021 1.00 12.11 358 ILE A N 1
ATOM 2472 C CA . ILE A 1 340 ? 14.108 10.861 54.177 1.00 11.10 358 ILE A CA 1
ATOM 2473 C C . ILE A 1 340 ? 15.391 11.694 54.040 1.00 10.80 358 ILE A C 1
ATOM 2474 O O . ILE A 1 340 ? 16.509 11.187 54.204 1.00 11.29 358 ILE A O 1
ATOM 2479 N N . ILE A 1 341 ? 15.217 12.966 53.702 1.00 10.11 359 ILE A N 1
ATOM 2480 C CA . ILE A 1 341 ? 16.342 13.873 53.434 1.00 9.51 359 ILE A CA 1
ATOM 2481 C C . ILE A 1 341 ? 17.196 14.069 54.688 1.00 11.99 359 ILE A C 1
ATOM 2482 O O . ILE A 1 341 ? 18.408 13.917 54.637 1.00 11.31 359 ILE A O 1
ATOM 2487 N N . VAL A 1 342 ? 16.565 14.341 55.828 1.00 12.19 360 VAL A N 1
ATOM 2488 C CA . VAL A 1 342 ? 17.352 14.553 57.047 1.00 13.19 360 VAL A CA 1
ATOM 2489 C C . VAL A 1 342 ? 18.150 13.291 57.406 1.00 14.63 360 VAL A C 1
ATOM 2490 O O . VAL A 1 342 ? 19.289 13.375 57.830 1.00 15.64 360 VAL A O 1
ATOM 2494 N N . ALA A 1 343 ? 17.557 12.113 57.198 1.00 13.83 361 ALA A N 1
ATOM 2495 C CA . ALA A 1 343 ? 18.251 10.848 57.468 1.00 15.04 361 ALA A CA 1
ATOM 2496 C C . ALA A 1 343 ? 19.498 10.587 56.612 1.00 14.66 361 ALA A C 1
ATOM 2497 O O . ALA A 1 343 ? 20.362 9.775 56.971 1.00 17.58 361 ALA A O 1
ATOM 2499 N N . TRP A 1 344 ? 19.632 11.279 55.488 1.00 13.46 362 TRP A N 1
ATOM 2500 C CA . TRP A 1 344 ? 20.863 11.218 54.708 1.00 14.65 362 TRP A CA 1
ATOM 2501 C C . TRP A 1 344 ? 22.114 11.553 55.512 1.00 15.74 362 TRP A C 1
ATOM 2502 O O . TRP A 1 344 ? 23.161 10.908 55.331 1.00 17.48 362 TRP A O 1
ATOM 2513 N N . ASN A 1 345 ? 21.997 12.549 56.387 1.00 15.33 363 ASN A N 1
ATOM 2514 C CA . ASN A 1 345 ? 23.059 12.882 57.330 1.00 15.96 363 ASN A CA 1
ATOM 2515 C C . ASN A 1 345 ? 22.495 13.822 58.385 1.00 16.29 363 ASN A C 1
ATOM 2516 O O . ASN A 1 345 ? 22.457 15.036 58.193 1.00 15.14 363 ASN A O 1
ATOM 2521 N N . PRO A 1 346 ? 22.046 13.271 59.517 1.00 18.35 364 PRO A N 1
ATOM 2522 C CA . PRO A 1 346 ? 21.420 14.093 60.546 1.00 18.46 364 PRO A CA 1
ATOM 2523 C C . PRO A 1 346 ? 22.343 15.130 61.213 1.00 18.36 364 PRO A C 1
ATOM 2524 O O . PRO A 1 346 ? 21.855 16.054 61.854 1.00 20.49 364 PRO A O 1
ATOM 2528 N N . ASN A 1 347 ? 23.653 14.960 61.054 1.00 18.33 365 ASN A N 1
ATOM 2529 C CA . ASN A 1 347 ? 24.617 15.976 61.509 1.00 19.90 365 ASN A CA 1
ATOM 2530 C C . ASN A 1 347 ? 24.704 17.212 60.609 1.00 17.19 365 ASN A C 1
ATOM 2531 O O . ASN A 1 347 ? 25.231 18.236 61.034 1.00 18.69 365 ASN A O 1
ATOM 2536 N N . LEU A 1 348 ? 24.204 17.103 59.368 1.00 14.34 366 LEU A N 1
ATOM 2537 C CA . LEU A 1 348 ? 24.252 18.161 58.360 1.00 13.54 366 LEU A CA 1
ATOM 2538 C C . LEU A 1 348 ? 22.884 18.775 58.130 1.00 11.84 366 LEU A C 1
ATOM 2539 O O . LEU A 1 348 ? 22.731 19.988 58.150 1.00 13.11 366 LEU A O 1
ATOM 2544 N N . TRP A 1 349 ? 21.906 17.904 57.870 1.00 12.82 367 TRP A N 1
ATOM 2545 C CA . TRP A 1 349 ? 20.584 18.324 57.454 1.00 12.64 367 TRP A CA 1
ATOM 2546 C C . TRP A 1 349 ? 19.676 18.601 58.657 1.00 14.02 367 TRP A C 1
ATOM 2547 O O . TRP A 1 349 ? 19.825 18.002 59.734 1.00 15.49 367 TRP A O 1
ATOM 2558 N N . LYS A 1 350 ? 18.724 19.507 58.466 1.00 12.77 368 LYS A N 1
ATOM 2559 C CA . LYS A 1 350 ? 17.634 19.726 59.436 1.00 14.54 368 LYS A CA 1
ATOM 2560 C C . LYS A 1 350 ? 16.361 20.077 58.708 1.00 14.82 368 LYS A C 1
ATOM 2561 O O . LYS A 1 350 ? 16.400 20.521 57.555 1.00 15.22 368 LYS A O 1
ATOM 2567 N N . LYS A 1 351 ? 15.222 19.881 59.381 1.00 16.58 369 LYS A N 1
ATOM 2568 C CA . LYS A 1 351 ? 13.957 20.279 58.805 1.00 19.52 369 LYS A CA 1
ATOM 2569 C C . LYS A 1 351 ? 13.885 21.802 58.861 1.00 20.56 369 LYS A C 1
ATOM 2570 O O . LYS A 1 351 ? 14.332 22.424 59.829 1.00 24.57 369 LYS A O 1
ATOM 2576 N N . GLY A 1 352 ? 13.373 22.403 57.802 1.00 23.62 370 GLY A N 1
ATOM 2577 C CA . GLY A 1 352 ? 13.187 23.833 57.738 1.00 26.38 370 GLY A CA 1
ATOM 2578 C C . GLY A 1 352 ? 11.772 24.131 58.208 1.00 29.27 370 GLY A C 1
ATOM 2579 O O . GLY A 1 352 ? 10.874 23.271 58.154 1.00 29.65 370 GLY A O 1
ATOM 2580 N N . THR A 1 353 ? 11.565 25.362 58.642 1.00 33.32 371 THR A N 1
ATOM 2581 C CA . THR A 1 353 ? 10.267 25.746 59.228 1.00 35.79 371 THR A CA 1
ATOM 25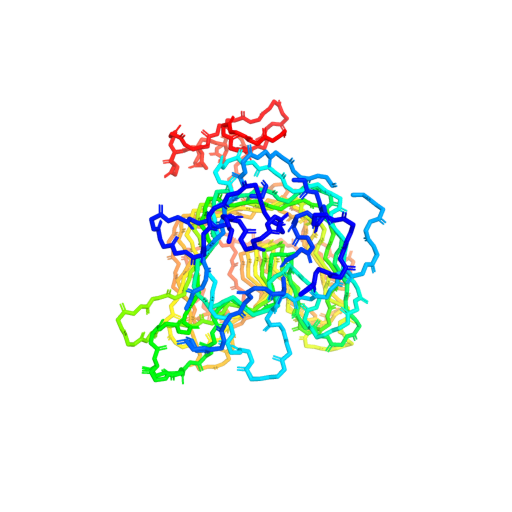82 C C . THR A 1 353 ? 9.109 25.679 58.198 1.00 35.41 371 THR A C 1
ATOM 2583 O O . THR A 1 353 ? 7.962 25.386 58.569 1.00 37.54 371 THR A O 1
ATOM 2587 N N . ASN A 1 354 ? 9.430 25.869 56.911 1.00 33.07 372 ASN A N 1
ATOM 2588 C CA . ASN A 1 354 ? 8.456 25.737 55.808 1.00 30.62 372 ASN A CA 1
ATOM 2589 C C . ASN A 1 354 ? 8.382 24.338 55.148 1.00 29.17 372 ASN A C 1
ATOM 2590 O O . ASN A 1 354 ? 7.798 24.187 54.072 1.00 31.26 372 ASN A O 1
ATOM 2595 N N . GLY A 1 355 ? 8.986 23.328 55.767 1.00 25.52 373 GLY A N 1
ATOM 2596 C CA . GLY A 1 355 ? 8.910 21.959 55.254 1.00 22.98 373 GLY A CA 1
ATOM 2597 C C . GLY A 1 355 ? 10.094 21.540 54.419 1.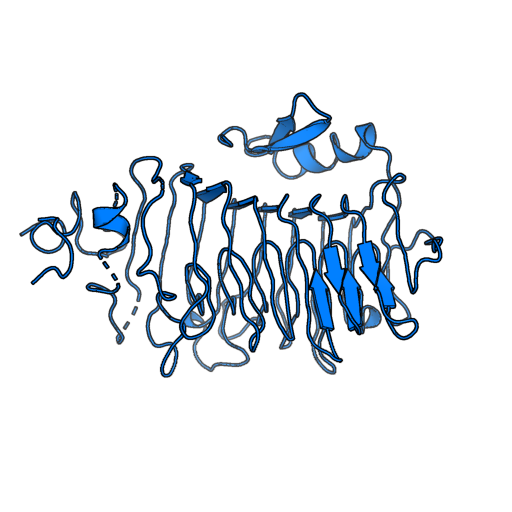00 19.89 373 GLY A C 1
ATOM 2598 O O . GLY A 1 355 ? 10.319 20.331 54.261 1.00 20.30 373 GLY A O 1
ATOM 2599 N N . TYR A 1 356 ? 10.857 22.509 53.886 1.00 17.26 374 TYR A N 1
ATOM 2600 C CA . TYR A 1 356 ? 11.988 22.164 53.037 1.00 14.24 374 TYR A CA 1
ATOM 2601 C C . TYR A 1 356 ? 13.241 21.986 53.890 1.00 13.44 374 TYR A C 1
ATOM 2602 O O . TYR A 1 356 ? 13.645 22.916 54.589 1.00 13.41 374 TYR A O 1
ATOM 2611 N N . PRO A 1 357 ? 13.895 20.814 53.821 1.00 11.28 375 PRO A N 1
ATOM 2612 C CA . PRO A 1 357 ? 15.123 20.627 54.574 1.00 11.04 375 PRO A CA 1
ATOM 2613 C C . PRO A 1 357 ? 16.252 21.539 54.083 1.00 10.72 375 PRO A C 1
ATOM 2614 O O . PRO A 1 357 ? 16.341 21.848 52.889 1.00 12.18 375 PRO A O 1
ATOM 2618 N N . ILE A 1 358 ? 17.078 21.946 55.021 1.00 10.67 376 ILE A N 1
ATOM 2619 C CA . ILE A 1 358 ? 18.236 22.794 54.774 1.00 11.03 376 ILE A CA 1
ATOM 2620 C C . ILE A 1 358 ? 19.405 22.256 55.610 1.00 11.23 376 ILE A C 1
ATOM 2621 O O . ILE A 1 358 ? 19.273 21.227 56.242 1.00 12.90 376 ILE A O 1
ATOM 2626 N N . PHE A 1 359 ? 20.542 22.934 55.607 1.00 10.84 377 PHE A N 1
ATOM 2627 C CA . PHE A 1 359 ? 21.624 22.523 56.467 1.00 10.71 377 PHE A CA 1
ATOM 2628 C C . PHE A 1 359 ? 21.481 23.204 57.806 1.00 11.25 377 PHE A C 1
ATOM 2629 O O . PHE A 1 359 ? 20.893 24.287 57.914 1.00 12.08 377 PHE A O 1
ATOM 2637 N N . GLN A 1 360 ? 22.129 22.622 58.803 1.00 12.37 378 GLN A N 1
ATOM 2638 C CA . GLN A 1 360 ? 22.119 23.212 60.136 1.00 14.39 378 GLN A CA 1
ATOM 2639 C C . GLN A 1 360 ? 22.742 24.604 60.141 1.00 13.37 378 GLN A C 1
ATOM 2640 O O . GLN A 1 360 ? 22.364 25.446 60.950 1.00 17.69 378 GLN A O 1
ATOM 2646 N N . TRP A 1 361 ? 23.660 24.859 59.202 1.00 12.48 379 TRP A N 1
ATOM 2647 C CA . TRP A 1 361 ? 24.348 26.142 59.054 1.00 12.86 379 TRP A CA 1
ATOM 2648 C C . TRP A 1 361 ? 23.818 27.035 57.923 1.00 12.66 379 TRP A C 1
ATOM 2649 O O . TRP A 1 361 ? 24.346 28.107 57.695 1.00 13.60 379 TRP A O 1
ATOM 2660 N N . SER A 1 362 ? 22.770 26.619 57.216 1.00 11.89 380 SER A N 1
ATOM 2661 C CA . SER A 1 362 ? 22.189 27.436 56.160 1.00 12.85 380 SER A CA 1
ATOM 2662 C C . SER A 1 362 ? 21.715 28.760 56.711 1.00 14.48 380 SER A C 1
ATOM 2663 O O . SER A 1 362 ? 21.198 28.835 57.844 1.00 16.40 380 SER A O 1
ATOM 2666 N N . GLU A 1 363 ? 21.913 29.813 55.925 1.00 14.52 381 GLU A N 1
ATOM 2667 C CA . GLU A 1 363 ? 21.396 31.121 56.283 1.00 16.45 381 GLU A CA 1
ATOM 2668 C C . GLU A 1 363 ? 19.863 31.075 56.355 1.00 17.52 381 GLU A C 1
ATOM 2669 O O . GLU A 1 363 ? 19.190 30.427 55.540 1.00 19.32 381 GLU A O 1
#

Foldseek 3Di:
DDPFVFDVALVNGLFPGALFDPVGAGHAVSSLVPLVRFDFQEGEHEAPEAYEDDDDPDDASQQDDPSGGEYHYEDVQHEYEAAEFEDDGAWAHHAQYQYEHERYEYYAYYTEYPAAFWEHHYAEQFDAPDADQSRHHEYELYEYAHEYEAAQAKEHAYREYYAGDDPHGHEYEQYEYQYAIEHEHPENWFKEHHYREYYAAHYEYELYFYAHAIEYQYEAYEQHTGYYDPPYEYEYELYEGNYAYEYQAQNFAYEPHYTFPQQRYHYYNYEYEPPHFYYYNNDTDDDDADGHDPHTYYHHYYDHLQVVQVSSCVSDVQFWDQDPVSDIDGPSDD

B-factor: mean 15.48, std 9.75, range [6.31, 75.31]